Protein AF-U1R077-F1 (afdb_monomer)

pLDDT: mean 70.69, std 15.71, range [32.78, 91.38]

Foldseek 3Di:
DDPDPVVVVVVCCLVVVDQPDAADQQLLVLLQVLVLCLVPPPPDDNVVSVVVSVVSSVVSLVVCVVSVNDDNVNNVRNNVNSNVLNVVLVVQQDPDPDPPPDDDDDDDDDDDDDDDDDDDDDPPPPDDPPPPPPGPCLRSLVSLLVVLVVQLVVCVVVVNLLSNLVSLLSNLLSVLLNVLCVVPNADPQDCDPVSVVVLVVVLVVLQVQLNCCSPVNHPDDDRDSVVSSVSNSNSSSVSNNSNRCSSVVVVVVVVVVVVVD

Nearest PDB structures (foldseek):
  8evm-assembly1_A  TM=4.553E-01  e=5.874E+00  synthetic construct
  6umm-assembly1_G  TM=3.157E-01  e=5.874E+00  Mycolicibacterium smegmatis MC2 155

Radius of gyration: 25.81 Å; Cα contacts (8 Å, |Δi|>4): 278; chains: 1; bounding box: 78×66×69 Å

Sequence (261 aa):
MSLPVPVAELFRSVATSDGYGFPSGHATAAAAVYGGFATFLDTVSRRSRWLAAGGVVVSVAGTRVVLGLHTVEQVVAGAVFGGVLLIAATRLARPGSSPRSGSSPRSGSSPRSGSSPRSGSSPRSGSSPRSGSSPRPDRLFAGVVVVGLTALVVTTLRGDGSGAAVTAIAVGGGVGGSLAWRLHGRDDTPVGGVGAVVGLLIAAVPFGVAAITAENGVPVGPDTLGVRVVVAALAAGVAVWVVLLWPSAIGRLRRLGSTGE

Structure (mmCIF, N/CA/C/O backbone):
data_AF-U1R077-F1
#
_entry.id   AF-U1R077-F1
#
loop_
_atom_site.group_PDB
_atom_site.id
_atom_site.type_symbol
_atom_site.label_atom_id
_atom_site.label_alt_id
_atom_site.label_comp_id
_atom_site.label_asym_id
_atom_site.label_entity_id
_atom_site.label_seq_id
_atom_site.pdbx_PDB_ins_code
_atom_site.Cartn_x
_atom_site.Cartn_y
_atom_site.Cartn_z
_atom_site.occupancy
_atom_site.B_iso_or_equiv
_atom_site.auth_seq_id
_atom_site.auth_comp_id
_atom_site.auth_asym_id
_atom_site.auth_atom_id
_atom_site.pdbx_PDB_model_num
ATOM 1 N N . MET A 1 1 ? 16.789 24.585 -30.870 1.00 45.25 1 MET A N 1
ATOM 2 C CA . MET A 1 1 ? 17.486 24.747 -29.576 1.00 45.25 1 MET A CA 1
ATOM 3 C C . MET A 1 1 ? 17.744 23.364 -29.007 1.00 45.25 1 MET A C 1
ATOM 5 O O . MET A 1 1 ? 16.798 22.706 -28.600 1.00 45.25 1 MET A O 1
ATOM 9 N N . SER A 1 2 ? 18.984 22.884 -29.068 1.00 53.84 2 SER A N 1
ATOM 10 C CA . SER A 1 2 ? 19.404 21.643 -28.411 1.00 53.84 2 SER A CA 1
ATOM 11 C C . SER A 1 2 ? 19.466 21.882 -26.904 1.00 53.84 2 SER A C 1
ATOM 13 O O . SER A 1 2 ? 20.136 22.816 -26.463 1.00 53.84 2 SER A O 1
ATOM 15 N N . LEU A 1 3 ? 18.734 21.087 -26.123 1.00 60.78 3 LEU A N 1
ATOM 16 C CA . LEU A 1 3 ? 18.789 21.158 -24.664 1.00 60.78 3 LEU A CA 1
ATOM 17 C C . LEU A 1 3 ? 20.224 20.873 -24.178 1.00 60.78 3 LEU A C 1
ATOM 19 O O . LEU A 1 3 ? 20.917 20.062 -24.799 1.00 60.78 3 LEU A O 1
ATOM 23 N N . PRO A 1 4 ? 20.677 21.503 -23.078 1.00 74.38 4 PRO A N 1
ATOM 24 C CA . PRO A 1 4 ? 21.942 21.157 -22.441 1.00 74.38 4 PRO A CA 1
ATOM 25 C C . PRO A 1 4 ? 21.986 19.655 -22.139 1.00 74.38 4 PRO A C 1
ATOM 27 O O . PRO A 1 4 ? 21.006 19.111 -21.626 1.00 74.38 4 PRO A O 1
ATOM 30 N N . VAL A 1 5 ? 23.115 19.003 -22.431 1.00 69.44 5 V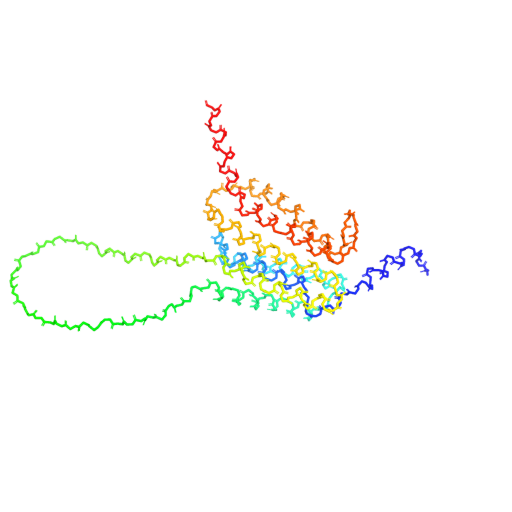AL A N 1
ATOM 31 C CA . VAL A 1 5 ? 23.298 17.541 -22.318 1.00 69.44 5 VAL A CA 1
ATOM 32 C C . VAL A 1 5 ? 22.756 16.956 -20.999 1.00 69.44 5 VAL A C 1
ATOM 34 O O . VAL A 1 5 ? 21.987 16.007 -21.092 1.00 69.44 5 VAL A O 1
ATOM 37 N N . PRO A 1 6 ? 22.966 17.556 -19.805 1.00 65.50 6 PRO A N 1
ATOM 38 C CA . PRO A 1 6 ? 22.437 17.007 -18.550 1.00 65.50 6 PRO A CA 1
ATOM 39 C C . PRO A 1 6 ? 20.906 17.018 -18.465 1.00 65.50 6 PRO A C 1
ATOM 41 O O . PRO A 1 6 ? 20.306 16.120 -17.887 1.00 65.50 6 PRO A O 1
ATOM 44 N N . VAL A 1 7 ? 20.257 18.031 -19.049 1.00 65.06 7 VAL A N 1
ATOM 45 C CA . VAL A 1 7 ? 18.791 18.148 -19.080 1.00 65.06 7 VAL A CA 1
ATOM 46 C C . VAL A 1 7 ? 18.217 17.186 -20.109 1.00 65.06 7 VAL A C 1
ATOM 48 O O . VAL A 1 7 ? 17.181 16.582 -19.863 1.00 65.06 7 VAL A O 1
ATOM 51 N N . ALA A 1 8 ? 18.900 17.004 -21.240 1.00 64.81 8 ALA A N 1
ATOM 52 C CA . ALA A 1 8 ? 18.525 16.010 -22.236 1.00 64.81 8 ALA A CA 1
ATOM 53 C C . ALA A 1 8 ? 18.684 14.580 -21.696 1.00 64.81 8 ALA A C 1
ATOM 55 O O . ALA A 1 8 ? 17.836 13.744 -21.981 1.00 64.81 8 ALA A O 1
ATOM 56 N N . GLU A 1 9 ? 19.711 14.302 -20.890 1.00 63.94 9 GLU A N 1
ATOM 57 C CA . GLU A 1 9 ? 19.936 13.004 -20.239 1.00 63.94 9 GLU A CA 1
ATOM 58 C C . GLU A 1 9 ? 18.978 12.750 -19.080 1.00 63.94 9 GLU A C 1
ATOM 60 O O . GLU A 1 9 ? 18.484 11.638 -18.957 1.00 63.94 9 GLU A O 1
ATOM 65 N N . LEU A 1 10 ? 18.642 13.774 -18.289 1.00 58.50 10 LEU A N 1
ATOM 66 C CA . LEU A 1 10 ? 17.586 13.697 -17.278 1.00 58.50 10 LEU A CA 1
ATOM 67 C C . LEU A 1 10 ? 16.217 13.480 -17.936 1.00 58.50 10 LEU A C 1
ATOM 69 O O . LEU A 1 10 ? 15.437 12.640 -17.509 1.00 58.50 10 LEU A O 1
ATOM 73 N N . PHE A 1 11 ? 15.925 14.209 -19.013 1.00 60.41 11 PHE A N 1
ATOM 74 C CA . PHE A 1 11 ? 14.684 14.043 -19.760 1.00 60.41 11 PHE A CA 1
ATOM 75 C C . PHE A 1 11 ? 14.631 12.673 -20.436 1.00 60.41 11 PHE A C 1
ATOM 77 O O . PHE A 1 11 ? 13.586 12.039 -20.429 1.00 60.41 11 PHE A O 1
ATOM 84 N N . ARG A 1 12 ? 15.758 12.179 -20.965 1.00 55.97 12 ARG A N 1
ATOM 85 C CA . ARG A 1 12 ? 15.870 10.833 -21.530 1.00 55.97 12 ARG A CA 1
ATOM 86 C C . ARG A 1 12 ? 15.756 9.774 -20.443 1.00 55.97 12 ARG A C 1
ATOM 88 O O . ARG A 1 12 ? 14.990 8.860 -20.647 1.00 55.97 12 ARG A O 1
ATOM 95 N N . SER A 1 13 ? 16.383 9.908 -19.277 1.00 53.72 13 SER A N 1
ATOM 96 C CA . SER A 1 13 ? 16.248 8.933 -18.185 1.00 53.72 13 SER A CA 1
ATOM 97 C C . SER A 1 13 ? 14.832 8.897 -17.605 1.00 53.72 13 SER A C 1
ATOM 99 O O . SER A 1 13 ? 14.331 7.823 -17.293 1.00 53.72 13 SER A O 1
ATOM 101 N N . VAL A 1 14 ? 14.138 10.036 -17.541 1.00 54.03 14 VAL A N 1
ATOM 102 C CA . VAL A 1 14 ? 12.722 10.097 -17.151 1.00 54.03 14 VAL A CA 1
ATOM 103 C C . VAL A 1 14 ? 11.820 9.544 -18.263 1.00 54.03 14 VAL A C 1
ATOM 105 O O . VAL A 1 14 ? 10.887 8.806 -17.964 1.00 54.03 14 VAL A O 1
ATOM 108 N N . ALA A 1 15 ? 12.111 9.825 -19.537 1.00 51.06 15 ALA A N 1
ATOM 109 C CA . ALA A 1 15 ? 11.309 9.379 -20.684 1.00 51.06 15 ALA A CA 1
ATOM 110 C C . ALA A 1 15 ? 11.606 7.941 -21.157 1.00 51.06 15 ALA A C 1
ATOM 112 O O . ALA A 1 15 ? 10.779 7.346 -21.844 1.00 51.06 15 ALA A O 1
ATOM 113 N N . THR A 1 16 ? 12.770 7.384 -20.819 1.00 47.72 16 THR A N 1
ATOM 114 C CA . THR A 1 16 ? 13.227 6.030 -21.175 1.00 47.72 16 THR A CA 1
ATOM 115 C C . THR A 1 16 ? 13.478 5.161 -19.947 1.00 47.72 16 THR A C 1
ATOM 117 O O . THR A 1 16 ? 14.095 4.109 -20.082 1.00 47.72 16 THR A O 1
ATOM 120 N N . SER A 1 17 ? 13.049 5.579 -18.750 1.00 41.09 17 SER A N 1
ATOM 121 C CA . SER A 1 17 ? 12.994 4.666 -17.607 1.00 41.09 17 SER A CA 1
ATOM 122 C C . SER A 1 17 ? 11.936 3.613 -17.920 1.00 41.09 17 SER A C 1
ATOM 124 O O . SER A 1 17 ? 10.735 3.879 -17.938 1.00 41.09 17 SER A O 1
ATOM 126 N N . ASP A 1 18 ? 12.413 2.427 -18.283 1.00 50.28 18 ASP A N 1
ATOM 127 C CA . ASP A 1 18 ? 11.603 1.290 -18.687 1.00 50.28 18 ASP A CA 1
ATOM 128 C C . ASP A 1 18 ? 10.505 1.002 -17.656 1.00 50.28 18 ASP A C 1
ATOM 130 O O . ASP A 1 18 ? 10.758 0.591 -16.525 1.00 50.28 18 ASP A O 1
ATOM 134 N N . GLY A 1 19 ? 9.256 1.240 -18.059 1.00 49.16 19 GLY A N 1
ATOM 135 C CA . GLY A 1 19 ? 8.090 1.095 -17.194 1.00 49.16 19 GLY A CA 1
ATOM 136 C C . GLY A 1 19 ? 6.835 0.630 -17.924 1.00 49.16 19 GLY A C 1
ATOM 137 O O . GLY A 1 19 ? 5.733 0.814 -17.415 1.00 49.16 19 GLY A O 1
ATOM 138 N N . TYR A 1 20 ? 6.957 0.004 -19.098 1.00 47.38 20 TYR A N 1
ATOM 139 C CA . TYR A 1 20 ? 5.825 -0.603 -19.813 1.00 47.38 20 TYR A CA 1
ATOM 140 C C . TYR A 1 20 ? 5.441 -1.973 -19.218 1.00 47.38 20 TYR A C 1
ATOM 142 O O . TYR A 1 20 ? 5.293 -2.973 -19.917 1.00 47.38 20 TYR A O 1
ATOM 150 N N . GLY A 1 21 ? 5.271 -2.035 -17.896 1.00 56.00 21 GLY A N 1
ATOM 151 C CA . GLY A 1 21 ? 4.677 -3.184 -17.221 1.00 56.00 21 GLY A CA 1
ATOM 152 C C . GLY A 1 21 ? 3.161 -3.161 -17.397 1.00 56.00 21 GLY A C 1
ATOM 153 O O . GLY A 1 21 ? 2.476 -2.340 -16.788 1.00 56.00 21 GLY A O 1
ATOM 154 N N . PHE A 1 22 ? 2.622 -4.050 -18.233 1.00 47.19 22 PHE A N 1
ATOM 155 C CA . PHE A 1 22 ? 1.185 -4.321 -18.271 1.00 47.19 22 PHE A CA 1
ATOM 156 C C . PHE A 1 22 ? 0.841 -5.379 -17.207 1.00 47.19 22 PHE A C 1
ATOM 158 O O . PHE A 1 22 ? 1.428 -6.466 -17.252 1.00 47.19 22 PHE A O 1
ATOM 165 N N . PRO A 1 23 ? -0.120 -5.140 -16.290 1.00 64.56 23 PRO A N 1
ATOM 166 C CA . PRO A 1 23 ? -0.917 -3.922 -16.061 1.00 64.56 23 PRO A CA 1
ATOM 167 C C . PRO A 1 23 ? -0.256 -2.898 -15.104 1.00 64.56 23 PRO A C 1
ATOM 169 O O . PRO A 1 23 ? 0.709 -3.220 -14.415 1.00 64.56 23 PRO A O 1
ATOM 172 N N . SER A 1 24 ? -0.809 -1.674 -14.993 1.00 75.19 24 SER A N 1
ATOM 173 C CA . SER A 1 24 ? -0.239 -0.612 -14.138 1.00 75.19 24 SER A CA 1
ATOM 174 C C . SER A 1 24 ? -0.190 -1.009 -12.653 1.00 75.19 24 SER A C 1
ATOM 176 O O . SER A 1 24 ? -1.226 -1.158 -11.992 1.00 75.19 24 SER A O 1
ATOM 178 N N . GLY A 1 25 ? 1.022 -1.118 -12.099 1.00 66.81 25 GLY A N 1
ATOM 179 C CA . GLY A 1 25 ? 1.244 -1.485 -10.695 1.00 66.81 25 GLY A CA 1
ATOM 180 C C . GLY A 1 25 ? 0.681 -0.470 -9.694 1.00 66.81 25 GLY A C 1
ATOM 181 O O . GLY A 1 25 ? 0.100 -0.864 -8.687 1.00 66.81 25 GLY A O 1
ATOM 182 N N . HIS A 1 26 ? 0.755 0.828 -10.004 1.00 75.00 26 HIS A N 1
ATOM 183 C CA . HIS A 1 26 ? 0.222 1.900 -9.153 1.00 75.00 26 HIS A CA 1
ATOM 184 C C . HIS A 1 26 ? -1.305 1.835 -9.041 1.00 75.00 26 HIS A C 1
ATOM 186 O O . HIS A 1 26 ? -1.856 1.908 -7.943 1.00 75.00 26 HIS A O 1
ATOM 192 N N . ALA A 1 27 ? -1.990 1.639 -10.171 1.00 78.12 27 ALA A N 1
ATOM 193 C CA . ALA A 1 27 ? -3.441 1.484 -10.198 1.00 78.12 27 ALA A CA 1
ATOM 194 C C . ALA A 1 27 ? -3.884 0.191 -9.493 1.00 78.12 27 ALA A C 1
ATOM 196 O O . ALA A 1 27 ? -4.848 0.198 -8.726 1.00 78.12 27 ALA A O 1
ATOM 197 N N . THR A 1 28 ? -3.137 -0.900 -9.696 1.00 75.00 28 THR A N 1
ATOM 198 C CA . THR A 1 28 ? -3.366 -2.192 -9.030 1.00 75.00 28 THR A CA 1
ATOM 199 C C . THR A 1 28 ? -3.239 -2.073 -7.511 1.00 75.00 28 THR A C 1
ATOM 201 O O . THR A 1 28 ? -4.148 -2.473 -6.780 1.00 75.00 28 THR A O 1
ATOM 204 N N . ALA A 1 29 ? -2.135 -1.497 -7.028 1.00 70.00 29 ALA A N 1
ATOM 205 C CA . ALA A 1 29 ? -1.868 -1.327 -5.606 1.00 70.00 29 ALA A CA 1
ATOM 206 C C . ALA A 1 29 ? -2.888 -0.387 -4.952 1.00 70.00 29 ALA A C 1
ATOM 208 O O . ALA A 1 29 ? -3.455 -0.732 -3.915 1.00 70.00 29 ALA A O 1
ATOM 209 N N . ALA A 1 30 ? -3.190 0.755 -5.581 1.00 75.75 30 ALA A N 1
ATOM 210 C CA . ALA A 1 30 ? -4.191 1.688 -5.076 1.00 75.75 30 ALA A CA 1
ATOM 211 C C . ALA A 1 30 ? -5.570 1.019 -4.952 1.00 75.75 30 ALA A C 1
ATOM 213 O O . ALA A 1 30 ? -6.204 1.103 -3.898 1.00 75.75 30 ALA A O 1
ATOM 214 N N . ALA A 1 31 ? -6.024 0.304 -5.987 1.00 77.94 31 ALA A N 1
ATOM 215 C CA . ALA A 1 31 ? -7.315 -0.381 -5.959 1.00 77.94 31 ALA A CA 1
ATOM 216 C C . ALA A 1 31 ? -7.387 -1.442 -4.848 1.00 77.94 31 ALA A C 1
ATOM 218 O O . ALA A 1 31 ? -8.374 -1.494 -4.109 1.00 77.94 31 ALA A O 1
ATOM 219 N N . ALA A 1 32 ? -6.334 -2.248 -4.681 1.00 74.25 32 ALA A N 1
ATOM 220 C CA . ALA A 1 32 ? -6.282 -3.278 -3.647 1.00 74.25 32 ALA A CA 1
ATOM 221 C C . ALA A 1 32 ? -6.244 -2.686 -2.224 1.00 74.25 32 ALA A C 1
ATOM 223 O O . ALA A 1 32 ? -7.005 -3.118 -1.356 1.00 74.25 32 ALA A O 1
ATOM 224 N N . VAL A 1 33 ? -5.398 -1.678 -1.982 1.00 74.69 33 VAL A N 1
ATOM 225 C CA . VAL A 1 33 ? -5.193 -1.072 -0.654 1.00 74.69 33 VAL A CA 1
ATOM 226 C C . VAL A 1 33 ? -6.393 -0.227 -0.235 1.00 74.69 33 VAL A C 1
ATOM 228 O O . VAL A 1 33 ? -6.989 -0.477 0.815 1.00 74.69 33 VAL A O 1
ATOM 231 N N . TYR A 1 34 ? -6.802 0.742 -1.058 1.00 74.44 34 TYR A N 1
ATOM 232 C CA . TYR A 1 34 ? -7.898 1.646 -0.702 1.00 74.44 34 TYR A CA 1
ATOM 233 C C . TYR A 1 34 ? -9.260 0.949 -0.764 1.00 74.44 34 TYR A C 1
ATOM 235 O O . TYR A 1 34 ? -10.119 1.206 0.081 1.00 74.44 34 TYR A O 1
ATOM 243 N N . GLY A 1 35 ? -9.443 -0.009 -1.679 1.00 79.12 35 GLY A N 1
ATOM 244 C CA . GLY A 1 35 ? -10.603 -0.900 -1.654 1.00 79.12 35 GLY A CA 1
ATOM 245 C C . GLY A 1 35 ? -10.620 -1.796 -0.409 1.00 79.12 35 GLY A C 1
ATOM 246 O O . GLY A 1 35 ? -11.682 -2.025 0.175 1.00 79.12 35 GLY A O 1
ATOM 247 N N . GLY A 1 36 ? -9.453 -2.252 0.056 1.00 74.25 36 GLY A N 1
ATOM 248 C CA . GLY A 1 36 ? -9.287 -2.959 1.326 1.00 74.25 36 GLY A CA 1
ATOM 249 C C . GLY A 1 36 ? -9.720 -2.112 2.521 1.00 74.25 36 GLY A C 1
ATOM 250 O O . GLY A 1 36 ? -10.562 -2.553 3.305 1.00 74.25 36 GLY A O 1
ATOM 251 N N . PHE A 1 37 ? -9.247 -0.866 2.617 1.00 74.81 37 PHE A N 1
ATOM 252 C CA . PHE A 1 37 ? -9.700 0.074 3.646 1.00 74.81 37 PHE A CA 1
ATOM 253 C C . PHE A 1 37 ? -11.214 0.289 3.597 1.00 74.81 37 PHE A C 1
ATOM 255 O O . PHE A 1 37 ? -11.879 0.164 4.622 1.00 74.81 37 PHE A O 1
ATOM 262 N N . ALA A 1 38 ? -11.793 0.502 2.413 1.00 78.62 38 ALA A N 1
ATOM 263 C CA . ALA A 1 38 ? -13.243 0.617 2.260 1.00 78.62 38 ALA A CA 1
ATOM 264 C C . ALA A 1 38 ? -14.004 -0.689 2.565 1.00 78.62 38 ALA A C 1
ATOM 266 O O . ALA A 1 38 ? -15.218 -0.669 2.775 1.00 78.62 38 ALA A O 1
ATOM 267 N N . THR A 1 39 ? -13.329 -1.836 2.592 1.00 76.88 39 THR A N 1
ATOM 268 C CA . THR A 1 39 ? -13.940 -3.123 2.934 1.00 76.88 39 THR A CA 1
ATOM 269 C C . THR A 1 39 ? -13.921 -3.385 4.436 1.00 76.88 39 THR A C 1
ATOM 271 O O . THR A 1 39 ? -14.925 -3.864 4.960 1.00 76.88 39 THR A O 1
ATOM 274 N N . PHE A 1 40 ? -12.814 -3.067 5.112 1.00 69.94 40 PHE A N 1
ATOM 275 C CA . PHE A 1 40 ? -12.566 -3.463 6.503 1.00 69.94 40 PHE A CA 1
ATOM 276 C C . PHE A 1 40 ? -12.707 -2.334 7.531 1.00 69.94 40 PHE A C 1
ATOM 278 O O . PHE A 1 40 ? -12.874 -2.629 8.713 1.00 69.94 40 PHE A O 1
ATOM 285 N N . LEU A 1 41 ? -12.657 -1.061 7.122 1.00 69.44 41 LEU A N 1
ATOM 286 C CA . LEU A 1 41 ? -12.904 0.065 8.022 1.00 69.44 41 LEU A CA 1
ATOM 287 C C . LEU A 1 41 ? -14.399 0.419 8.025 1.00 69.44 41 LEU A C 1
ATOM 289 O O . LEU A 1 41 ? -14.963 0.881 7.028 1.00 69.44 41 LEU A O 1
ATOM 293 N N . ASP A 1 42 ? -15.033 0.223 9.180 1.00 69.81 42 ASP A N 1
ATOM 294 C CA . ASP A 1 42 ? -16.447 0.537 9.436 1.00 69.81 42 ASP A CA 1
ATOM 295 C C . ASP A 1 42 ? -16.610 1.821 10.279 1.00 69.81 42 ASP A C 1
ATOM 297 O O . ASP A 1 42 ? -17.542 1.956 11.065 1.00 69.81 42 ASP A O 1
ATOM 301 N N . THR A 1 43 ? -15.695 2.785 10.134 1.00 67.56 43 THR A N 1
ATOM 302 C CA . THR A 1 43 ? -15.708 4.045 10.903 1.00 67.56 43 THR A CA 1
ATOM 303 C C . THR A 1 43 ? -16.672 5.097 10.352 1.00 67.56 43 THR A C 1
ATOM 305 O O . THR A 1 43 ? -17.120 5.969 11.090 1.00 67.56 43 THR A O 1
ATOM 308 N N . VAL A 1 44 ? -16.997 5.032 9.058 1.00 74.81 44 VAL A N 1
ATOM 309 C CA . VAL A 1 44 ? -17.859 5.994 8.351 1.00 74.81 44 VAL A CA 1
ATOM 310 C C . VAL A 1 44 ? -18.879 5.277 7.466 1.00 74.81 44 VAL A C 1
ATOM 312 O O . VAL A 1 44 ? -18.795 4.068 7.237 1.00 74.81 44 VAL A O 1
ATOM 315 N N . SER A 1 45 ? -19.854 6.025 6.936 1.00 80.62 45 SER A N 1
ATOM 316 C CA . SER A 1 45 ? -20.902 5.459 6.082 1.00 80.62 45 SER A CA 1
ATOM 317 C C . SER A 1 45 ? -20.316 4.711 4.879 1.00 80.62 45 SER A C 1
ATOM 319 O O . SER A 1 45 ? -19.349 5.146 4.246 1.00 80.62 45 SER A O 1
ATOM 321 N N . ARG A 1 46 ? -20.943 3.578 4.527 1.00 79.94 46 ARG A N 1
ATOM 322 C CA . ARG A 1 46 ? -20.494 2.715 3.422 1.00 79.94 46 ARG A CA 1
ATOM 323 C C . ARG A 1 46 ? -20.323 3.488 2.113 1.00 79.94 46 ARG A C 1
ATOM 325 O O . ARG A 1 46 ? -19.395 3.214 1.368 1.00 79.94 46 ARG A O 1
ATOM 332 N N . ARG A 1 47 ? -21.190 4.456 1.821 1.00 82.06 47 ARG A N 1
ATOM 333 C CA . ARG A 1 47 ? -21.064 5.268 0.602 1.00 82.06 47 ARG A CA 1
ATOM 334 C C . ARG A 1 47 ? -19.829 6.167 0.651 1.00 82.06 47 ARG A C 1
ATOM 336 O O . ARG A 1 47 ? -19.054 6.158 -0.294 1.00 82.06 47 ARG A O 1
ATOM 343 N N . SER A 1 48 ? -19.612 6.868 1.765 1.00 77.12 48 SER A N 1
ATOM 344 C CA . SER A 1 48 ? -18.492 7.805 1.914 1.00 77.12 48 SER A CA 1
ATOM 345 C C . SER A 1 48 ? -17.132 7.115 1.776 1.00 77.12 48 SER A C 1
ATOM 347 O O . SER A 1 48 ? -16.293 7.559 0.999 1.00 77.12 48 SER A O 1
ATOM 349 N N . ARG A 1 49 ? -16.935 5.957 2.423 1.00 80.19 49 ARG A N 1
ATOM 350 C CA . ARG A 1 49 ? -15.672 5.201 2.312 1.00 80.19 49 ARG A CA 1
ATOM 351 C C . ARG A 1 49 ? -15.368 4.718 0.891 1.00 80.19 49 ARG A C 1
ATOM 353 O O . ARG A 1 49 ? -14.218 4.763 0.474 1.00 80.19 49 ARG A O 1
ATOM 360 N N . TRP A 1 50 ? -16.379 4.261 0.147 1.00 84.94 50 TRP A N 1
ATOM 361 C CA . TRP A 1 50 ? -16.182 3.771 -1.221 1.00 84.94 50 TRP A CA 1
ATOM 362 C C . TRP A 1 50 ? -15.970 4.926 -2.202 1.00 84.94 50 TRP A C 1
ATOM 364 O O . TRP A 1 50 ? -15.174 4.780 -3.123 1.00 84.94 50 TRP A O 1
ATOM 374 N N . LEU A 1 51 ? -16.605 6.081 -1.974 1.00 86.69 51 LEU A N 1
ATOM 375 C CA . LEU A 1 51 ? -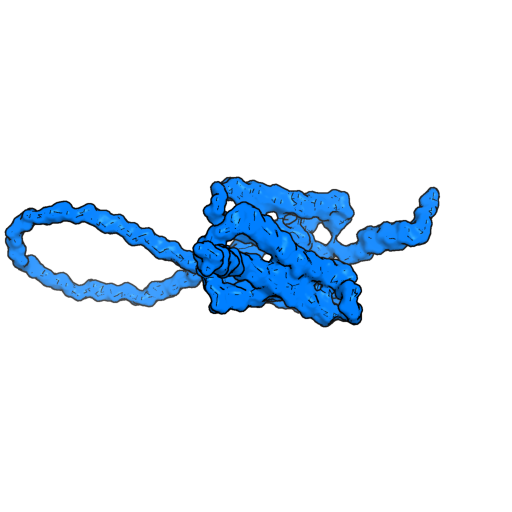16.324 7.303 -2.730 1.00 86.69 51 LEU A CA 1
ATOM 376 C C . LEU A 1 51 ? -14.913 7.828 -2.454 1.00 86.69 51 LEU A C 1
ATOM 378 O O . LEU A 1 51 ? -14.204 8.157 -3.397 1.00 86.69 51 LEU A O 1
ATOM 382 N N . ALA A 1 52 ? -14.478 7.846 -1.192 1.00 80.75 52 ALA A N 1
ATOM 383 C CA . ALA A 1 52 ? -13.121 8.242 -0.830 1.00 80.75 52 ALA A CA 1
ATOM 384 C C . ALA A 1 52 ? -12.080 7.299 -1.455 1.00 80.75 52 ALA A C 1
ATOM 386 O O . ALA A 1 52 ? -11.144 7.759 -2.102 1.00 80.75 52 ALA A O 1
ATOM 387 N N . ALA A 1 53 ? -12.277 5.982 -1.337 1.00 77.94 53 ALA A N 1
ATOM 388 C CA . ALA A 1 53 ? -11.394 4.997 -1.956 1.00 77.94 53 ALA A CA 1
ATOM 389 C C . ALA A 1 53 ? -11.367 5.126 -3.486 1.00 77.94 53 ALA A C 1
ATOM 391 O O . ALA A 1 53 ? -10.290 5.165 -4.072 1.00 77.94 53 ALA A O 1
ATOM 392 N N . GLY A 1 54 ? -12.533 5.244 -4.128 1.00 85.44 54 GLY A N 1
ATOM 393 C CA . GLY A 1 54 ? -12.632 5.445 -5.574 1.00 85.44 54 GLY A CA 1
ATOM 394 C C . GLY A 1 54 ? -11.950 6.734 -6.029 1.00 85.44 54 GLY A C 1
ATOM 395 O O . GLY A 1 54 ? -11.189 6.708 -6.990 1.00 85.44 54 GLY A O 1
ATOM 396 N N . GLY A 1 55 ? -12.150 7.833 -5.298 1.00 87.69 55 GLY A N 1
ATOM 397 C CA . GLY A 1 55 ? -11.502 9.115 -5.564 1.00 87.69 55 GLY A CA 1
ATOM 398 C C . GLY A 1 55 ? -9.980 9.017 -5.507 1.00 87.69 55 GLY A C 1
ATOM 399 O O . GLY A 1 55 ? -9.311 9.449 -6.438 1.00 87.69 55 GLY A O 1
ATOM 400 N N . VAL A 1 56 ? -9.423 8.377 -4.474 1.00 84.31 56 VAL A N 1
ATOM 401 C CA . VAL A 1 56 ? -7.968 8.185 -4.365 1.00 84.31 56 VAL A CA 1
ATOM 402 C C . VAL A 1 56 ? -7.430 7.304 -5.494 1.00 84.31 56 VAL A C 1
ATOM 404 O O . VAL A 1 56 ? -6.416 7.647 -6.099 1.00 84.31 56 VAL A O 1
ATOM 407 N N . VAL A 1 57 ? -8.113 6.202 -5.820 1.00 84.56 57 VAL A N 1
ATOM 408 C CA . VAL A 1 57 ? -7.712 5.315 -6.924 1.00 84.56 57 VAL A CA 1
ATOM 409 C C . VAL A 1 57 ? -7.697 6.070 -8.249 1.00 84.56 57 VAL A C 1
ATOM 411 O O . VAL A 1 57 ? -6.714 5.971 -8.978 1.00 84.56 57 VAL A O 1
ATOM 414 N N . VAL A 1 58 ? -8.742 6.851 -8.538 1.00 86.88 58 VAL A N 1
ATOM 415 C CA . VAL A 1 58 ? -8.837 7.675 -9.752 1.00 86.88 58 VAL A CA 1
ATOM 416 C C . VAL A 1 58 ? -7.748 8.743 -9.784 1.00 86.88 58 VAL A C 1
ATOM 418 O O . VAL A 1 58 ? -7.144 8.935 -10.833 1.00 86.88 58 VAL A O 1
ATOM 421 N N . SER A 1 59 ? -7.441 9.394 -8.660 1.00 86.19 59 SER A N 1
ATOM 422 C CA . SER A 1 59 ? -6.358 10.380 -8.593 1.00 86.19 59 SER A CA 1
ATOM 423 C C . SER A 1 59 ? -4.998 9.753 -8.900 1.00 86.19 59 SER A C 1
ATOM 425 O O . SER A 1 59 ? -4.291 10.240 -9.776 1.00 86.19 59 SER A O 1
ATOM 427 N N . VAL A 1 60 ? -4.651 8.634 -8.250 1.00 83.25 60 VAL A N 1
ATOM 428 C CA . VAL A 1 60 ? -3.382 7.919 -8.490 1.00 83.25 60 VAL A CA 1
ATOM 429 C C . VAL A 1 60 ? -3.286 7.447 -9.943 1.00 83.25 60 VAL A C 1
ATOM 431 O O . VAL A 1 60 ? -2.270 7.657 -10.602 1.00 83.25 60 VAL A O 1
ATOM 434 N N . ALA A 1 61 ? -4.358 6.840 -10.454 1.00 82.19 61 ALA A N 1
ATOM 435 C CA . ALA A 1 61 ? -4.502 6.429 -11.847 1.00 82.19 61 ALA A CA 1
ATOM 436 C C . ALA A 1 61 ? -4.302 7.603 -12.819 1.00 82.19 61 ALA A C 1
ATOM 438 O O . ALA A 1 61 ? -3.515 7.508 -13.761 1.00 82.19 61 ALA A O 1
ATOM 439 N N . GLY A 1 62 ? -4.978 8.722 -12.558 1.00 80.38 62 GLY A N 1
ATOM 440 C CA . GLY A 1 62 ? -4.923 9.938 -13.359 1.00 80.38 62 GLY A CA 1
ATOM 441 C C . GLY A 1 62 ? -3.523 10.534 -13.407 1.00 80.38 62 GLY A C 1
ATOM 442 O O . GLY A 1 62 ? -3.055 10.866 -14.489 1.00 80.38 62 GLY A O 1
ATOM 443 N N . THR A 1 63 ? -2.801 10.575 -12.283 1.00 83.50 63 THR A N 1
ATOM 444 C CA . THR A 1 63 ? -1.403 11.033 -12.255 1.00 83.50 63 THR A CA 1
ATOM 445 C C . THR A 1 63 ? -0.522 10.215 -13.199 1.00 83.50 63 THR A C 1
ATOM 447 O O . THR A 1 63 ? 0.321 10.781 -13.886 1.00 83.50 63 THR A O 1
ATOM 450 N N . ARG A 1 64 ? -0.737 8.898 -13.306 1.00 82.50 64 ARG A N 1
ATOM 451 C CA . ARG A 1 64 ? 0.052 8.045 -14.212 1.00 82.50 64 ARG A CA 1
ATOM 452 C C . ARG A 1 64 ? -0.233 8.315 -15.690 1.00 82.50 64 ARG A C 1
ATOM 454 O O . ARG A 1 64 ? 0.694 8.248 -16.492 1.00 82.50 64 ARG A O 1
ATOM 461 N N . VAL A 1 65 ? -1.480 8.641 -16.031 1.00 83.19 65 VAL A N 1
ATOM 462 C CA . VAL A 1 65 ? -1.871 9.024 -17.398 1.00 83.19 65 VAL A CA 1
ATOM 463 C C . VAL A 1 65 ? -1.352 10.422 -17.739 1.00 83.19 65 VAL A C 1
ATOM 465 O O . VAL A 1 65 ? -0.771 10.618 -18.800 1.00 83.19 65 VAL A O 1
ATOM 468 N N . VAL A 1 66 ? -1.503 11.387 -16.824 1.00 84.88 66 VAL A N 1
ATOM 469 C CA . VAL A 1 66 ? -1.063 12.782 -17.015 1.00 84.88 66 VAL A CA 1
ATOM 470 C C . VAL A 1 66 ? 0.454 12.883 -17.161 1.00 84.88 66 VAL A C 1
ATOM 472 O O . VAL A 1 66 ? 0.934 13.642 -17.996 1.00 84.88 66 VAL A O 1
ATOM 475 N N . LEU A 1 67 ? 1.213 12.097 -16.393 1.00 81.25 67 LEU A N 1
ATOM 476 C CA . LEU A 1 67 ? 2.672 12.027 -16.515 1.00 81.25 67 LEU A CA 1
ATOM 477 C C . LEU A 1 67 ? 3.140 11.251 -17.764 1.00 81.25 67 LEU A C 1
ATOM 479 O O . LEU A 1 67 ? 4.340 11.104 -17.964 1.00 81.25 67 LEU A O 1
ATOM 483 N N . GLY A 1 68 ? 2.219 10.729 -18.585 1.00 76.19 68 GLY A N 1
ATOM 484 C CA . GLY A 1 68 ? 2.538 9.969 -19.797 1.00 76.19 68 GLY A CA 1
ATOM 485 C C . GLY A 1 68 ? 3.178 8.603 -19.535 1.00 76.19 68 GLY A C 1
ATOM 486 O O . GLY A 1 68 ? 3.692 7.987 -20.462 1.00 76.19 68 GLY A O 1
ATOM 487 N N . LEU A 1 69 ? 3.152 8.122 -18.286 1.00 77.38 69 LEU A N 1
ATOM 488 C CA . LEU A 1 69 ? 3.830 6.889 -17.873 1.00 77.38 69 LEU A CA 1
ATOM 489 C C . LEU A 1 69 ? 3.014 5.629 -18.182 1.00 77.38 69 LEU A C 1
ATOM 491 O O . LEU A 1 69 ? 3.580 4.544 -18.266 1.00 77.38 69 LEU A O 1
ATOM 495 N N . HIS A 1 70 ? 1.691 5.749 -18.319 1.00 77.38 70 HIS A N 1
ATOM 496 C CA . HIS A 1 70 ? 0.813 4.642 -18.692 1.00 77.38 70 HIS A CA 1
ATOM 497 C C . HIS A 1 70 ? -0.370 5.111 -19.535 1.00 77.38 70 HIS A C 1
ATOM 499 O O . HIS A 1 70 ? -0.888 6.212 -19.344 1.00 77.38 70 HIS A O 1
ATOM 505 N N . THR A 1 71 ? -0.854 4.233 -20.413 1.00 84.62 71 THR A N 1
ATOM 506 C CA . THR A 1 71 ? -2.105 4.476 -21.138 1.00 84.62 71 THR A CA 1
ATOM 507 C C . THR A 1 71 ? -3.320 4.260 -20.231 1.00 84.62 71 THR A C 1
ATOM 509 O O . THR A 1 71 ? -3.242 3.591 -19.193 1.00 84.62 71 THR A O 1
ATOM 512 N N . VAL A 1 72 ? -4.473 4.808 -20.623 1.00 83.50 72 VAL A N 1
ATOM 513 C CA . VAL A 1 72 ? -5.727 4.628 -19.873 1.00 83.50 72 VAL A CA 1
ATOM 514 C C . VAL A 1 72 ? -6.070 3.141 -19.757 1.00 83.50 72 VAL A C 1
ATOM 516 O O . VAL A 1 72 ? -6.462 2.686 -18.685 1.00 83.50 72 VAL A O 1
ATOM 519 N N . GLU A 1 73 ? -5.839 2.354 -20.811 1.00 80.88 73 GLU A N 1
ATOM 520 C CA . GLU A 1 73 ? -6.085 0.909 -20.822 1.00 80.88 73 GLU A CA 1
ATOM 521 C C . GLU A 1 73 ? -5.218 0.182 -19.790 1.00 80.88 73 GLU A C 1
ATOM 523 O O . GLU A 1 73 ? -5.715 -0.671 -19.055 1.00 80.88 73 GLU A O 1
ATOM 528 N N . GLN A 1 74 ? -3.935 0.542 -19.684 1.00 78.81 74 GLN A N 1
ATOM 529 C CA . GLN A 1 74 ? -3.011 -0.050 -18.709 1.00 78.81 74 GLN A CA 1
ATOM 530 C C . GLN A 1 74 ? -3.432 0.240 -17.266 1.00 78.81 74 GLN A C 1
ATOM 532 O O . GLN A 1 74 ? -3.312 -0.619 -16.385 1.00 78.81 74 GLN A O 1
ATOM 537 N N . VAL A 1 75 ? -3.923 1.453 -17.020 1.00 82.00 75 VAL A N 1
ATOM 538 C CA . VAL A 1 75 ? -4.387 1.905 -15.708 1.00 82.00 75 VAL A CA 1
ATOM 539 C C . VAL A 1 75 ? -5.710 1.243 -15.330 1.00 82.00 75 VAL A C 1
ATOM 541 O O . VAL A 1 75 ? -5.846 0.747 -14.210 1.00 82.00 75 VAL A O 1
ATOM 544 N N . VAL A 1 76 ? -6.656 1.151 -16.267 1.00 80.31 76 VAL A N 1
ATOM 545 C CA . VAL A 1 76 ? -7.930 0.448 -16.065 1.00 80.31 76 VAL A CA 1
ATOM 546 C C . VAL A 1 76 ? -7.690 -1.041 -15.814 1.00 80.31 76 VAL A C 1
ATOM 548 O O . VAL A 1 76 ? -8.222 -1.583 -14.845 1.00 80.31 76 VAL A O 1
ATOM 551 N N . ALA A 1 77 ? -6.841 -1.693 -16.616 1.00 74.75 77 ALA A N 1
ATOM 552 C CA . ALA A 1 77 ? -6.473 -3.094 -16.418 1.00 74.75 77 ALA A CA 1
ATOM 553 C C . ALA A 1 77 ? -5.855 -3.327 -15.030 1.00 74.75 77 ALA A C 1
ATOM 555 O O . ALA A 1 77 ? -6.197 -4.300 -14.357 1.00 74.75 77 ALA A O 1
ATOM 556 N N . GLY A 1 78 ? -5.008 -2.403 -14.565 1.00 75.19 78 GLY A N 1
ATOM 557 C CA . GLY A 1 78 ? -4.432 -2.450 -13.221 1.00 75.19 78 GLY A CA 1
ATOM 558 C C . GLY A 1 78 ? -5.482 -2.317 -12.121 1.00 75.19 78 GLY A C 1
ATOM 559 O O . GLY A 1 78 ? -5.542 -3.148 -11.218 1.00 75.19 78 GLY A O 1
ATOM 560 N N . ALA A 1 79 ? -6.368 -1.325 -12.212 1.00 78.31 79 ALA A N 1
ATOM 561 C CA . ALA A 1 79 ? -7.429 -1.127 -11.225 1.00 78.31 79 ALA A CA 1
ATOM 562 C C . ALA A 1 79 ? -8.381 -2.336 -11.136 1.00 78.31 79 ALA A C 1
ATOM 564 O O . ALA A 1 79 ? -8.721 -2.781 -10.037 1.00 78.31 79 ALA A O 1
ATOM 565 N N . VAL A 1 80 ? -8.767 -2.908 -12.284 1.00 78.94 80 VAL A N 1
ATOM 566 C CA . VAL A 1 80 ? -9.582 -4.132 -12.348 1.00 78.94 80 VAL A CA 1
ATOM 567 C C . VAL A 1 80 ? -8.848 -5.295 -11.690 1.00 78.94 80 VAL A C 1
ATOM 569 O O . VAL A 1 80 ? -9.419 -5.973 -10.836 1.00 78.94 80 VAL A O 1
ATOM 572 N N . PHE A 1 81 ? -7.577 -5.501 -12.035 1.00 74.19 81 PHE A N 1
ATOM 573 C CA . PHE A 1 81 ? -6.770 -6.568 -11.455 1.00 74.19 81 PHE A CA 1
ATOM 574 C C . PHE A 1 81 ? -6.630 -6.419 -9.931 1.00 74.19 81 PHE A C 1
ATOM 576 O O . PHE A 1 81 ? -6.851 -7.382 -9.195 1.00 74.19 81 PHE A O 1
ATOM 583 N N . GLY A 1 82 ? -6.388 -5.204 -9.429 1.00 71.69 82 GLY A N 1
ATOM 584 C CA . GLY A 1 82 ? -6.359 -4.911 -7.992 1.00 71.69 82 GLY A CA 1
ATOM 585 C C . GLY A 1 82 ? -7.694 -5.197 -7.294 1.00 71.69 82 GLY A C 1
ATOM 586 O O . GLY A 1 82 ? -7.720 -5.782 -6.209 1.00 71.69 82 GLY A O 1
ATOM 587 N N . GLY A 1 83 ? -8.816 -4.869 -7.941 1.00 76.50 83 GLY A N 1
ATOM 588 C CA . GLY A 1 83 ? -10.155 -5.223 -7.466 1.00 76.50 83 GLY A CA 1
ATOM 589 C C . GLY A 1 83 ? -10.389 -6.736 -7.403 1.00 76.50 83 GLY A C 1
ATOM 590 O O . GLY A 1 83 ? -10.923 -7.237 -6.412 1.00 76.50 83 GLY A O 1
ATOM 591 N N . VAL A 1 84 ? -9.942 -7.487 -8.414 1.00 73.56 84 VAL A N 1
ATOM 592 C CA . VAL A 1 84 ? -10.008 -8.959 -8.430 1.00 73.56 84 VAL A CA 1
ATOM 593 C C . VAL A 1 84 ? -9.192 -9.554 -7.283 1.00 73.56 84 VAL A C 1
ATOM 595 O O . VAL A 1 84 ? -9.702 -10.417 -6.565 1.00 73.56 84 VAL A O 1
ATOM 598 N N . LEU A 1 85 ? -7.969 -9.067 -7.056 1.00 71.56 85 LEU A N 1
ATOM 599 C CA . LEU A 1 85 ? -7.130 -9.504 -5.936 1.00 71.56 85 LEU A CA 1
ATOM 600 C C . LEU A 1 85 ? -7.796 -9.232 -4.584 1.00 71.56 85 LEU A C 1
ATOM 602 O O . LEU A 1 85 ? -7.809 -10.107 -3.719 1.00 71.56 85 LEU A O 1
ATOM 606 N N . LEU A 1 86 ? -8.412 -8.062 -4.411 1.00 75.19 86 LEU A N 1
ATOM 607 C CA . LEU A 1 86 ? -9.171 -7.733 -3.205 1.00 75.19 86 LEU A CA 1
ATOM 608 C C . LEU A 1 86 ? -10.366 -8.680 -3.007 1.00 75.19 86 LEU A C 1
ATOM 610 O O . LEU A 1 86 ? -10.598 -9.183 -1.903 1.00 75.19 86 LEU A O 1
ATOM 614 N N . ILE A 1 87 ? -11.128 -8.961 -4.066 1.00 77.31 87 ILE A N 1
ATOM 615 C CA . ILE A 1 87 ? -12.245 -9.910 -4.006 1.00 77.31 87 ILE A CA 1
ATOM 616 C C . ILE A 1 87 ? -11.728 -11.300 -3.627 1.00 77.31 87 ILE A C 1
ATOM 618 O O . ILE A 1 87 ? -12.282 -11.918 -2.720 1.00 77.31 87 ILE A O 1
ATOM 622 N N . ALA A 1 88 ? -10.655 -11.780 -4.253 1.00 70.25 88 ALA A N 1
ATOM 623 C CA . ALA A 1 88 ? -10.042 -13.057 -3.909 1.00 70.25 88 ALA A CA 1
ATOM 624 C C . ALA A 1 88 ? -9.616 -13.082 -2.431 1.00 70.25 88 ALA A C 1
ATOM 626 O O . ALA A 1 88 ? -10.065 -13.945 -1.677 1.00 70.25 88 ALA A O 1
ATOM 627 N N . ALA A 1 89 ? -8.862 -12.079 -1.974 1.00 67.50 89 ALA A N 1
ATOM 628 C CA . ALA A 1 89 ? -8.406 -11.968 -0.591 1.00 67.50 89 ALA A CA 1
ATOM 629 C C . ALA A 1 89 ? -9.575 -11.993 0.409 1.00 67.50 89 ALA A C 1
ATOM 631 O O . ALA A 1 89 ? -9.558 -12.751 1.380 1.00 67.50 89 ALA A O 1
ATOM 632 N N . THR A 1 90 ? -10.644 -11.236 0.149 1.00 73.69 90 THR A N 1
ATOM 633 C CA . THR A 1 90 ? -11.829 -11.217 1.024 1.00 73.69 90 THR A CA 1
ATOM 634 C C . THR A 1 90 ? -12.591 -12.541 1.025 1.00 73.69 90 THR A C 1
ATOM 636 O O . THR A 1 90 ? -13.218 -12.877 2.029 1.00 73.69 90 THR A O 1
ATOM 639 N N . ARG A 1 91 ? -12.550 -13.317 -0.064 1.00 76.31 91 ARG A N 1
ATOM 640 C CA . ARG A 1 91 ? -13.142 -14.662 -0.134 1.00 76.31 91 ARG A CA 1
ATOM 641 C C . ARG A 1 91 ? -12.304 -15.676 0.641 1.00 76.31 91 ARG A C 1
ATOM 643 O O . ARG A 1 91 ? -12.879 -16.436 1.412 1.00 76.31 91 ARG A O 1
ATOM 650 N N . LEU A 1 92 ? -10.979 -15.629 0.511 1.00 70.81 92 LEU A N 1
ATOM 651 C CA . LEU A 1 92 ? -10.041 -16.458 1.282 1.00 70.81 92 LEU A CA 1
ATOM 652 C C . LEU A 1 92 ? -10.095 -16.164 2.792 1.00 70.81 92 LEU A C 1
ATOM 654 O O . LEU A 1 92 ? -9.934 -17.061 3.621 1.00 70.81 92 LEU A O 1
ATOM 658 N N . ALA A 1 93 ? -10.363 -14.913 3.165 1.00 65.06 93 ALA A N 1
ATOM 659 C CA . ALA A 1 93 ? -10.498 -14.510 4.560 1.00 65.06 93 ALA A CA 1
ATOM 660 C C . ALA A 1 93 ? -11.811 -14.952 5.216 1.00 65.06 93 ALA A C 1
ATOM 662 O O . ALA A 1 93 ? -11.899 -14.968 6.447 1.00 65.06 93 ALA A O 1
ATOM 663 N N . ARG A 1 94 ? -12.830 -15.338 4.434 1.00 68.88 94 ARG A N 1
ATOM 664 C CA . ARG A 1 94 ? -14.072 -15.866 5.006 1.00 68.88 94 ARG A CA 1
ATOM 665 C C . ARG A 1 94 ? -13.786 -17.218 5.667 1.00 68.88 94 ARG A C 1
ATOM 667 O O . ARG A 1 94 ? -13.031 -18.026 5.121 1.00 68.88 94 ARG A O 1
ATOM 674 N N . PRO A 1 95 ? -14.349 -17.489 6.857 1.00 52.81 95 PRO A N 1
ATOM 675 C CA . PRO A 1 95 ? -14.289 -18.821 7.437 1.00 52.81 95 PRO A CA 1
ATOM 676 C C . PRO A 1 95 ? -14.819 -19.814 6.405 1.00 52.81 95 PRO A C 1
ATOM 678 O O . PRO A 1 95 ? -15.897 -19.600 5.849 1.00 52.81 95 PRO A O 1
ATOM 681 N N . GLY A 1 96 ? -14.057 -20.878 6.134 1.00 47.81 96 GLY A N 1
ATOM 682 C CA . GLY A 1 96 ? -14.605 -22.001 5.392 1.00 47.81 96 GLY A CA 1
ATOM 683 C C . GLY A 1 96 ? -15.810 -22.473 6.186 1.00 47.81 96 GLY A C 1
ATOM 684 O O . GLY A 1 96 ? -15.691 -22.705 7.390 1.00 47.81 96 GLY A O 1
ATOM 685 N N . SER A 1 97 ? -16.976 -22.519 5.551 1.00 41.44 97 SER A N 1
ATOM 686 C CA . SER A 1 97 ? -18.123 -23.217 6.105 1.00 41.44 97 SER A CA 1
ATOM 687 C C . SER A 1 97 ? -17.673 -24.651 6.342 1.00 41.44 97 SER A C 1
ATOM 689 O O . SER A 1 97 ? -17.540 -25.415 5.387 1.00 41.44 97 SER A O 1
ATOM 691 N N . SER A 1 98 ? -17.354 -24.988 7.592 1.00 37.69 98 SER A N 1
ATOM 692 C CA . SER A 1 98 ? -17.149 -26.368 8.005 1.00 37.69 98 SER A CA 1
ATOM 693 C C . SER A 1 98 ? -18.320 -27.176 7.444 1.00 37.69 98 SER A C 1
ATOM 695 O O . SER A 1 98 ? -19.466 -26.740 7.620 1.00 37.69 98 SER A O 1
ATOM 697 N N . PRO A 1 99 ? -18.084 -28.302 6.748 1.00 42.38 99 PRO A N 1
ATOM 698 C CA . PRO A 1 99 ? -19.173 -29.192 6.399 1.00 42.38 99 PRO A CA 1
ATOM 699 C C . PRO A 1 99 ? -19.871 -29.524 7.714 1.00 42.38 99 PRO A C 1
ATOM 701 O O . PRO A 1 99 ? -19.222 -29.958 8.668 1.00 42.38 99 PRO A O 1
ATOM 704 N N . ARG A 1 100 ? -21.171 -29.238 7.813 1.00 45.38 100 ARG A N 1
ATOM 705 C CA . ARG A 1 100 ? -22.000 -29.769 8.894 1.00 45.38 100 ARG A CA 1
ATOM 706 C C . ARG A 1 100 ? -21.961 -31.291 8.759 1.00 45.38 100 ARG A C 1
ATOM 708 O O . ARG A 1 100 ? -22.786 -31.865 8.057 1.00 45.38 100 ARG A O 1
ATOM 715 N N . SER A 1 101 ? -20.989 -31.932 9.398 1.00 40.44 101 SER A N 1
ATOM 716 C CA . SER A 1 101 ? -21.041 -33.361 9.660 1.00 40.44 101 SER A CA 1
ATOM 717 C C . SER A 1 101 ? -22.181 -33.604 10.634 1.00 40.44 101 SER A C 1
ATOM 719 O O . SER A 1 101 ? -22.152 -33.127 11.764 1.00 40.44 101 SER A O 1
ATOM 721 N N . GLY A 1 102 ? -23.181 -34.336 10.153 1.00 36.09 102 GLY A N 1
ATOM 722 C CA . GLY A 1 102 ? -24.094 -35.114 10.977 1.00 36.09 102 GLY A CA 1
ATOM 723 C C . GLY A 1 102 ? -25.145 -34.311 11.728 1.00 36.09 102 GLY A C 1
ATOM 724 O O . GLY A 1 102 ? -24.997 -33.984 12.899 1.00 36.09 102 GLY A O 1
ATOM 725 N N . SER A 1 103 ? -26.283 -34.099 11.079 1.00 40.00 103 SER A N 1
ATOM 726 C CA . SER A 1 103 ? -27.573 -34.102 11.764 1.00 40.00 103 SER A CA 1
ATOM 727 C C . SER A 1 103 ? -27.709 -35.368 12.621 1.00 40.00 103 SER A C 1
ATOM 729 O O . SER A 1 103 ? -27.852 -36.462 12.077 1.00 40.00 103 S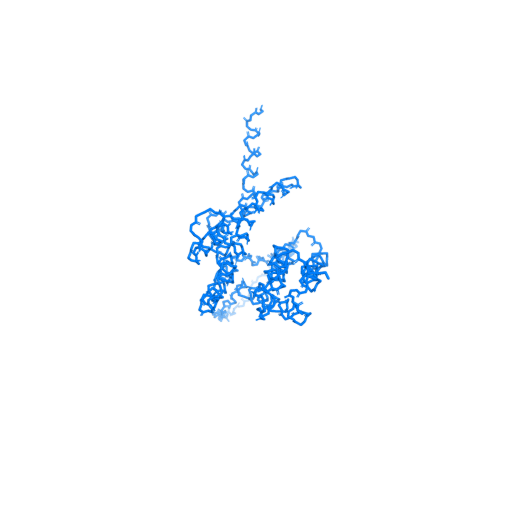ER A O 1
ATOM 731 N N . SER A 1 104 ? -27.691 -35.228 13.946 1.00 38.88 104 SER A N 1
ATOM 732 C CA . SER A 1 104 ? -28.156 -36.280 14.854 1.00 38.88 104 SER A CA 1
ATOM 733 C C . SER A 1 104 ? -29.625 -36.603 14.538 1.00 38.88 104 SER A C 1
ATOM 735 O O . SER A 1 104 ? -30.444 -35.676 14.529 1.00 38.88 104 SER A O 1
ATOM 737 N N . PRO A 1 105 ? -30.009 -37.868 14.290 1.00 44.66 105 PRO A N 1
ATOM 738 C CA . PRO A 1 105 ? -31.412 -38.222 14.145 1.00 44.66 105 PRO A CA 1
ATOM 739 C C . PRO A 1 105 ? -32.090 -38.091 15.508 1.00 44.66 105 PRO A C 1
ATOM 741 O O . PRO A 1 105 ? -31.744 -38.780 16.466 1.00 44.66 105 PRO A O 1
ATOM 744 N N . ARG A 1 106 ? -33.074 -37.197 15.601 1.00 46.22 106 ARG A N 1
ATOM 745 C CA . ARG A 1 106 ? -34.033 -37.184 16.707 1.00 46.22 106 ARG A CA 1
ATOM 746 C C . ARG A 1 106 ? -34.875 -38.458 16.594 1.00 46.22 106 ARG A C 1
ATOM 748 O O . ARG A 1 106 ? -35.701 -38.555 15.695 1.00 46.22 106 ARG A O 1
ATOM 755 N N . SER A 1 107 ? -34.665 -39.413 17.495 1.00 40.25 107 SER A N 1
ATOM 756 C CA . SER A 1 107 ? -35.568 -40.545 17.719 1.00 40.25 107 SER A CA 1
ATOM 757 C C . SER A 1 107 ? -36.052 -40.521 19.162 1.00 40.25 107 SER A C 1
ATOM 759 O O . SER A 1 107 ? -35.245 -40.383 20.077 1.00 40.25 107 SER A O 1
ATOM 761 N N . GLY A 1 108 ? -37.368 -40.653 19.342 1.00 35.31 108 GLY A N 1
ATOM 762 C CA . GLY A 1 108 ? -37.992 -40.945 20.633 1.00 35.31 108 GLY A CA 1
ATOM 763 C C . GLY A 1 108 ? -38.987 -39.896 21.118 1.00 35.31 108 GLY A C 1
ATOM 764 O O . GLY A 1 108 ? -38.712 -39.148 22.049 1.00 35.31 108 GLY A O 1
ATOM 765 N N . SER A 1 109 ? -40.164 -39.860 20.500 1.00 44.81 109 SER A N 1
ATOM 766 C CA . SER A 1 109 ? -41.401 -39.371 21.110 1.00 44.81 109 SER A CA 1
ATOM 767 C C . SER A 1 109 ? -41.907 -40.380 22.149 1.00 44.81 109 SER A C 1
ATOM 769 O O . SER A 1 109 ? -41.909 -41.581 21.893 1.00 44.81 109 SER A O 1
ATOM 771 N N . SER A 1 110 ? -42.398 -39.903 23.296 1.00 37.41 110 SER A N 1
ATOM 772 C CA . SER A 1 110 ? -43.344 -40.632 24.159 1.00 37.41 110 SER A CA 1
ATOM 773 C C . SER A 1 110 ? -44.186 -39.652 25.002 1.00 37.41 110 SER A C 1
ATOM 775 O O . SER A 1 110 ? -43.757 -38.512 25.192 1.00 37.41 110 SER A O 1
ATOM 777 N N . PRO A 1 111 ? -45.423 -40.026 25.395 1.00 45.44 111 PRO A N 1
ATOM 778 C CA . PRO A 1 111 ? -46.553 -39.097 25.490 1.00 45.44 111 PRO A CA 1
ATOM 779 C C . PRO A 1 111 ? -46.852 -38.527 26.893 1.00 45.44 111 PRO A C 1
ATOM 781 O O . PRO A 1 111 ? -46.312 -38.949 27.908 1.00 45.44 111 PRO A O 1
ATOM 784 N N . ARG A 1 112 ? -47.751 -37.529 26.879 1.00 43.56 112 ARG A N 1
ATOM 785 C CA . ARG A 1 112 ? -48.294 -36.677 27.958 1.00 43.56 112 ARG A CA 1
ATOM 786 C C . ARG A 1 112 ? -48.581 -37.339 29.318 1.00 43.56 112 ARG A C 1
ATOM 788 O O . ARG A 1 112 ? -49.225 -38.379 29.392 1.00 43.56 112 ARG A O 1
ATOM 795 N N . SER A 1 113 ? -48.352 -36.555 30.377 1.00 35.66 113 SER A N 1
ATOM 796 C CA . SER A 1 113 ? -49.188 -36.501 31.589 1.00 35.66 113 SER A CA 1
ATOM 797 C C . SER A 1 113 ? -49.053 -35.139 32.296 1.00 35.66 113 SER A C 1
ATOM 799 O O . SER A 1 113 ? -47.940 -34.645 32.436 1.00 35.66 113 SER A O 1
ATOM 801 N N . GLY A 1 114 ? -50.180 -34.560 32.746 1.00 34.41 114 GLY A N 1
ATOM 802 C CA . GLY A 1 114 ? -50.230 -33.641 33.904 1.00 34.41 114 GLY A CA 1
ATOM 803 C C . GLY A 1 114 ? -50.409 -32.123 33.682 1.00 34.41 114 GLY A C 1
ATOM 804 O O . GLY A 1 114 ? -49.444 -31.413 33.446 1.00 34.41 114 GLY A O 1
ATOM 805 N N . SER A 1 115 ? -51.662 -31.660 33.808 1.00 39.12 115 SER A N 1
ATOM 806 C CA . SER A 1 115 ? -52.202 -30.425 34.449 1.00 39.12 115 SER A CA 1
ATOM 807 C C . SER A 1 115 ? -51.406 -29.096 34.609 1.00 39.12 115 SER A C 1
ATOM 809 O O . SER A 1 115 ? -50.329 -29.045 35.188 1.00 39.12 115 SER A O 1
ATOM 811 N N . SER A 1 116 ? -52.089 -28.006 34.208 1.00 37.91 116 SER A N 1
ATOM 812 C CA . SER A 1 116 ? -51.906 -26.529 34.352 1.00 37.91 116 SER A CA 1
ATOM 813 C C . SER A 1 116 ? -51.642 -26.008 35.801 1.00 37.91 116 SER A C 1
ATOM 815 O O . SER A 1 116 ? -51.945 -26.772 36.714 1.00 37.91 116 SER A O 1
ATOM 817 N N . PRO A 1 117 ? -51.164 -24.752 36.081 1.00 44.22 117 PRO A N 1
ATOM 818 C CA . PRO A 1 117 ? -51.639 -23.467 35.522 1.00 44.22 117 PRO A CA 1
ATOM 819 C C . PRO A 1 117 ? -50.584 -22.388 35.167 1.00 44.22 117 PRO A C 1
ATOM 821 O O . PRO A 1 117 ? -49.388 -22.517 35.401 1.00 44.22 117 PRO A O 1
ATOM 824 N N . ARG A 1 118 ? -51.095 -21.312 34.546 1.00 49.69 118 ARG A N 1
ATOM 825 C CA . ARG A 1 118 ? -50.411 -20.092 34.078 1.00 49.69 118 ARG A CA 1
ATOM 826 C C . ARG A 1 118 ? -49.414 -19.501 35.081 1.00 49.69 118 ARG A C 1
ATOM 828 O O . ARG A 1 118 ? -49.786 -19.169 36.202 1.00 49.69 118 ARG A O 1
ATOM 835 N N . SER A 1 119 ? -48.233 -19.158 34.575 1.00 37.09 119 SER A N 1
ATOM 836 C CA . SER A 1 119 ? -47.315 -18.200 35.187 1.00 37.09 119 SER A CA 1
ATOM 837 C C . SER A 1 119 ? -46.518 -17.464 34.105 1.00 37.09 119 SER A C 1
ATOM 839 O O . SER A 1 119 ? -45.991 -18.067 33.177 1.00 37.09 119 SER A O 1
ATOM 841 N N . GLY A 1 120 ? -46.489 -16.136 34.233 1.00 34.62 120 GLY A N 1
ATOM 842 C CA . GLY A 1 120 ? -45.323 -15.299 33.949 1.00 34.62 120 GLY A CA 1
ATOM 843 C C . GLY A 1 120 ? -44.795 -15.238 32.517 1.00 34.62 120 GLY A C 1
ATOM 844 O O . GLY A 1 120 ? -44.067 -16.103 32.047 1.00 34.62 120 GLY A O 1
ATOM 845 N N . SER A 1 121 ? -45.057 -14.101 31.882 1.00 44.91 121 SER A N 1
ATOM 846 C CA . SER A 1 121 ? -44.239 -13.487 30.834 1.00 44.91 121 SER A CA 1
ATOM 847 C C . SER A 1 121 ? -42.738 -13.803 30.920 1.00 44.91 121 SER A C 1
ATOM 849 O O . SER A 1 121 ? -42.072 -13.430 31.882 1.00 44.91 121 SER A O 1
ATOM 851 N N . SER A 1 122 ? -42.188 -14.365 29.846 1.00 35.22 122 SER A N 1
ATOM 852 C CA . SER A 1 122 ? -40.778 -14.200 29.487 1.00 35.22 122 SER A CA 1
ATOM 853 C C . SER A 1 122 ? -40.751 -13.586 28.086 1.00 35.22 122 SER A C 1
ATOM 855 O O . SER A 1 122 ? -41.297 -14.201 27.164 1.00 35.22 122 SER A O 1
ATOM 857 N N . PRO A 1 123 ? -40.185 -12.382 27.876 1.00 41.31 123 PRO A N 1
ATOM 858 C CA . PRO A 1 123 ? -39.932 -11.917 26.522 1.00 41.31 123 PRO A CA 1
ATOM 859 C C . PRO A 1 123 ? -39.013 -12.947 25.872 1.00 41.31 123 PRO A C 1
ATOM 861 O O . PRO A 1 123 ? -38.066 -13.410 26.509 1.00 41.31 123 PRO A O 1
ATOM 864 N N . ARG A 1 124 ? -39.293 -13.318 24.616 1.00 41.47 124 ARG A N 1
ATOM 865 C CA . ARG A 1 124 ? -38.341 -14.061 23.784 1.00 41.47 124 ARG A CA 1
ATOM 866 C C . ARG A 1 124 ? -36.985 -13.393 23.961 1.00 41.47 124 ARG A C 1
ATOM 868 O O . ARG A 1 124 ? -36.820 -12.265 23.502 1.00 41.47 124 ARG A O 1
ATOM 875 N N . SER A 1 125 ? -36.054 -14.072 24.633 1.00 36.88 125 SER A N 1
ATOM 876 C CA . SER A 1 125 ? -34.648 -13.704 24.605 1.00 36.88 125 SER A CA 1
ATOM 877 C C . SER A 1 125 ? -34.308 -13.587 23.134 1.00 36.88 125 SER A C 1
ATOM 879 O O . SER A 1 125 ? -34.339 -14.579 22.399 1.00 36.88 125 SER A O 1
ATOM 881 N N . GLY A 1 126 ? -34.154 -12.336 22.696 1.00 35.03 126 GLY A N 1
ATOM 882 C CA . GLY A 1 126 ? -33.804 -12.005 21.336 1.00 35.03 126 GLY A CA 1
ATOM 883 C C . GLY A 1 126 ? -32.651 -12.907 20.959 1.00 35.03 126 GLY A C 1
ATOM 884 O O . GLY A 1 126 ? -31.705 -13.059 21.734 1.00 35.03 126 GLY A O 1
ATOM 885 N N . SER A 1 127 ? -32.809 -13.562 19.812 1.00 35.53 127 SER A N 1
ATOM 886 C CA . SER A 1 127 ? -31.738 -14.221 19.085 1.00 35.53 127 SER A CA 1
ATOM 887 C C . SER A 1 127 ? -30.426 -13.528 19.410 1.00 35.53 127 SER A C 1
ATOM 889 O O . SER A 1 127 ? -30.248 -12.363 19.041 1.00 35.53 127 SER A O 1
ATOM 891 N N . SER A 1 128 ? -29.565 -14.229 20.150 1.00 32.78 128 SER A N 1
ATOM 892 C CA . SER A 1 128 ? -28.193 -13.822 20.410 1.00 32.78 128 SER A CA 1
ATOM 893 C C . SER A 1 128 ? -27.663 -13.232 19.105 1.00 32.78 128 SER A C 1
ATOM 895 O O . SER A 1 128 ? -27.865 -13.876 18.063 1.00 32.78 128 SER A O 1
ATOM 897 N N . PRO A 1 129 ? -27.075 -12.019 19.099 1.00 37.88 129 PRO A N 1
ATOM 898 C CA . PRO A 1 129 ? -26.493 -11.480 17.883 1.00 37.88 129 PRO A CA 1
ATOM 899 C C . PRO A 1 129 ? -25.614 -12.588 17.334 1.00 37.88 129 PRO A C 1
ATOM 901 O O . PRO A 1 129 ? -24.770 -13.093 18.077 1.00 37.88 129 PRO A O 1
ATOM 904 N N . ARG A 1 130 ? -25.888 -13.052 16.102 1.00 37.84 130 ARG A N 1
ATOM 905 C CA . ARG A 1 130 ? -25.016 -14.004 15.409 1.00 37.84 130 ARG A CA 1
ATOM 906 C C . ARG A 1 130 ? -23.617 -13.485 15.657 1.00 37.84 130 ARG A C 1
ATOM 908 O O . ARG A 1 130 ? -23.332 -12.392 15.175 1.00 37.84 130 ARG A O 1
ATOM 915 N N . SER A 1 131 ? -22.829 -14.201 16.462 1.00 34.97 131 SER A N 1
ATOM 916 C CA . SER A 1 131 ? -21.457 -13.831 16.763 1.00 34.97 131 SER A CA 1
ATOM 917 C C . SER A 1 131 ? -20.813 -13.607 15.413 1.00 34.97 131 SER A C 1
ATOM 919 O O . SER A 1 131 ? -20.634 -14.556 14.644 1.00 34.97 131 SER A O 1
ATOM 921 N N . GLY A 1 132 ? -20.647 -12.330 15.061 1.00 36.03 132 GLY A N 1
ATOM 922 C CA . GLY A 1 132 ? -20.105 -11.935 13.782 1.00 36.03 132 GLY A CA 1
ATOM 923 C C . GLY A 1 132 ? -18.771 -12.633 13.719 1.00 36.03 132 GLY A C 1
ATOM 924 O O . GLY A 1 132 ? -17.954 -12.452 14.618 1.00 36.03 132 GLY A O 1
ATOM 925 N N . SER A 1 133 ? -18.617 -13.525 12.745 1.00 42.41 133 SER A N 1
ATOM 926 C CA . SER A 1 133 ? -17.373 -14.232 12.489 1.00 42.41 133 SER A CA 1
ATOM 927 C C . SER A 1 133 ? -16.246 -13.215 12.577 1.00 42.41 133 SER A C 1
ATOM 929 O O . SER A 1 133 ? -16.175 -12.331 11.718 1.00 42.41 133 SER A O 1
ATOM 931 N N . SER A 1 134 ? -15.442 -13.291 13.640 1.00 48.28 134 SER A N 1
ATOM 932 C CA . SER A 1 134 ? -14.342 -12.362 13.845 1.00 48.28 134 SER A CA 1
ATOM 933 C C . SER A 1 134 ? -13.492 -12.380 12.573 1.00 48.28 134 SER A C 1
ATOM 935 O O . SER A 1 134 ? -13.167 -13.469 12.076 1.00 48.28 134 SER A O 1
ATOM 937 N N . PRO A 1 135 ? -13.199 -11.213 11.967 1.00 53.41 135 PRO A N 1
ATOM 938 C CA . PRO A 1 135 ? -12.294 -11.155 10.832 1.00 53.41 135 PRO A CA 1
ATOM 939 C C . PRO A 1 135 ? -11.011 -11.905 11.204 1.00 53.41 135 PRO A C 1
ATOM 941 O O . PRO A 1 135 ? -10.476 -11.692 12.289 1.00 53.41 135 PRO A O 1
ATOM 944 N N . ARG A 1 136 ? -10.545 -12.816 10.341 1.00 65.69 136 ARG A N 1
ATOM 945 C CA . ARG A 1 136 ? -9.261 -13.519 10.505 1.00 65.69 136 ARG A CA 1
ATOM 946 C C . ARG A 1 136 ? -8.215 -12.840 9.618 1.00 65.69 136 ARG A C 1
ATOM 948 O O . ARG A 1 136 ? -7.948 -13.351 8.525 1.00 65.69 136 ARG A O 1
ATOM 955 N N . PRO A 1 137 ? -7.662 -11.680 10.018 1.00 68.38 137 PRO A N 1
ATOM 956 C CA . PRO A 1 137 ? -6.705 -10.943 9.197 1.00 68.38 137 PRO A CA 1
ATOM 957 C C . PRO A 1 137 ? -5.438 -11.755 8.907 1.00 68.38 137 PRO A C 1
ATOM 959 O O . PRO A 1 137 ? -4.818 -11.534 7.874 1.00 68.38 137 PRO A O 1
ATOM 962 N N . ASP A 1 138 ? -5.134 -12.785 9.704 1.00 69.12 138 ASP A N 1
ATOM 963 C CA . ASP A 1 138 ? -4.088 -13.783 9.427 1.00 69.12 138 ASP A CA 1
ATOM 964 C C . ASP A 1 138 ? -4.134 -14.328 7.996 1.00 69.12 138 ASP A C 1
ATOM 966 O O . ASP A 1 138 ? -3.106 -14.492 7.342 1.00 69.12 138 ASP A O 1
ATOM 970 N N . ARG A 1 139 ? -5.344 -14.612 7.498 1.00 69.00 139 ARG A N 1
ATOM 971 C CA . ARG A 1 139 ? -5.556 -15.184 6.162 1.00 69.00 139 ARG A CA 1
ATOM 972 C C . ARG A 1 139 ? -5.383 -14.150 5.059 1.00 69.00 139 ARG A C 1
ATOM 974 O O . ARG A 1 139 ? -4.961 -14.508 3.965 1.00 69.00 139 ARG A O 1
ATOM 981 N N . LEU A 1 140 ? -5.691 -12.884 5.346 1.00 70.94 140 LEU A N 1
ATOM 982 C CA . LEU A 1 140 ? -5.451 -11.774 4.424 1.00 70.94 140 LEU A CA 1
ATOM 983 C C . LEU A 1 140 ? -3.954 -11.532 4.282 1.00 70.94 140 LEU A C 1
ATOM 985 O O . LEU A 1 140 ? -3.454 -11.494 3.164 1.00 70.94 140 LEU A O 1
ATOM 989 N N . PHE A 1 141 ? -3.239 -11.457 5.404 1.00 77.19 141 PHE A N 1
ATOM 990 C CA . PHE A 1 141 ? -1.791 -11.313 5.403 1.00 77.19 141 PHE A CA 1
ATOM 991 C C . PHE A 1 141 ? -1.105 -12.492 4.709 1.00 77.19 141 PHE A C 1
ATOM 993 O O . PHE A 1 141 ? -0.270 -12.272 3.839 1.00 77.19 141 PHE A O 1
ATOM 1000 N N . ALA A 1 142 ? -1.519 -13.732 4.992 1.00 73.25 142 ALA A N 1
ATOM 1001 C CA . ALA A 1 142 ? -1.006 -14.909 4.292 1.00 73.25 142 ALA A CA 1
ATOM 1002 C C . ALA A 1 142 ? -1.277 -14.858 2.778 1.00 73.25 142 ALA A C 1
ATOM 1004 O O . ALA A 1 142 ? -0.392 -15.167 1.984 1.00 73.25 142 ALA A O 1
ATOM 1005 N N . GLY A 1 143 ? -2.473 -14.421 2.367 1.00 71.00 143 GLY A N 1
ATOM 1006 C CA . GLY A 1 143 ? -2.803 -14.221 0.956 1.00 71.00 143 GLY A CA 1
ATOM 1007 C C . GLY A 1 143 ? -1.897 -13.189 0.281 1.00 71.00 143 GLY A C 1
ATOM 1008 O O . GLY A 1 143 ? -1.379 -13.450 -0.802 1.00 71.00 143 GLY A O 1
ATOM 1009 N N . VAL A 1 144 ? -1.647 -12.053 0.940 1.00 73.56 144 VAL A N 1
ATOM 1010 C CA . VAL A 1 144 ? -0.729 -11.010 0.449 1.00 73.56 144 VAL A CA 1
ATOM 1011 C C . VAL A 1 144 ? 0.698 -11.543 0.323 1.00 73.56 144 VAL A C 1
ATOM 1013 O O . VAL A 1 144 ? 1.344 -11.276 -0.686 1.00 73.56 144 VAL A O 1
ATOM 1016 N N . VAL A 1 145 ? 1.176 -12.344 1.282 1.00 79.19 145 VAL A N 1
ATOM 1017 C CA . VAL A 1 145 ? 2.504 -12.977 1.207 1.00 79.19 145 VAL A CA 1
ATOM 1018 C C . VAL A 1 145 ? 2.601 -13.914 0.006 1.00 79.19 145 VAL A C 1
ATOM 1020 O O . VAL A 1 145 ? 3.557 -13.819 -0.752 1.00 79.19 145 VAL A O 1
ATOM 1023 N N . VAL A 1 146 ? 1.612 -14.785 -0.213 1.00 75.06 146 VAL A N 1
ATOM 1024 C CA . VAL A 1 146 ? 1.630 -15.737 -1.340 1.00 75.06 146 VAL A CA 1
ATOM 1025 C C . VAL A 1 146 ? 1.620 -15.009 -2.684 1.00 75.06 146 VAL A C 1
ATOM 1027 O O . VAL A 1 146 ? 2.424 -15.324 -3.564 1.00 75.06 146 VAL A O 1
ATOM 1030 N N . VAL A 1 147 ? 0.747 -14.011 -2.841 1.00 73.88 147 VAL A N 1
ATOM 1031 C CA . VAL A 1 147 ? 0.681 -13.205 -4.069 1.00 73.88 147 VAL A CA 1
ATOM 1032 C C . VAL A 1 147 ? 1.979 -12.420 -4.264 1.00 73.88 147 VAL A C 1
ATOM 1034 O O . VAL A 1 147 ? 2.534 -12.427 -5.360 1.00 73.88 147 VAL A O 1
ATOM 1037 N N . GLY A 1 148 ? 2.497 -11.802 -3.199 1.00 75.50 148 GLY A N 1
ATOM 1038 C CA . GLY A 1 148 ? 3.746 -11.046 -3.215 1.00 75.50 148 GLY A CA 1
ATOM 1039 C C . GLY A 1 148 ? 4.953 -11.905 -3.585 1.00 75.50 148 GLY A C 1
ATOM 1040 O O . GLY A 1 148 ? 5.736 -11.499 -4.433 1.00 75.50 148 GLY A O 1
ATOM 1041 N N . LEU A 1 149 ? 5.074 -13.113 -3.024 1.00 80.06 149 LEU A N 1
ATOM 1042 C CA . LEU A 1 149 ? 6.152 -14.055 -3.345 1.00 80.06 149 LEU A CA 1
ATOM 1043 C C . LEU A 1 149 ? 6.064 -14.529 -4.794 1.00 80.06 149 LEU A C 1
ATOM 1045 O O . LEU A 1 149 ? 7.076 -14.591 -5.484 1.00 80.06 149 LEU A O 1
ATOM 1049 N N . THR A 1 150 ? 4.854 -14.818 -5.275 1.00 75.00 150 THR A N 1
ATOM 1050 C CA . THR A 1 150 ? 4.640 -15.206 -6.675 1.00 75.00 150 THR A CA 1
ATOM 1051 C C . THR A 1 150 ? 5.071 -14.078 -7.614 1.00 75.00 150 THR A C 1
ATOM 1053 O O . THR A 1 150 ? 5.812 -14.307 -8.567 1.00 75.00 150 THR A O 1
ATOM 1056 N N . ALA A 1 151 ? 4.654 -12.845 -7.322 1.00 72.75 151 ALA A N 1
ATOM 1057 C CA . ALA A 1 151 ? 5.025 -11.678 -8.109 1.00 72.75 151 ALA A CA 1
ATOM 1058 C C . ALA A 1 151 ? 6.535 -11.386 -8.034 1.00 72.75 151 ALA A C 1
ATOM 1060 O O . ALA A 1 151 ? 7.126 -11.053 -9.056 1.00 72.75 151 ALA A O 1
ATOM 1061 N N . LEU A 1 152 ? 7.161 -11.586 -6.870 1.00 80.31 152 LEU A N 1
ATOM 1062 C CA . LEU A 1 152 ? 8.605 -11.454 -6.665 1.00 80.31 152 LEU A CA 1
ATOM 1063 C C . LEU A 1 152 ? 9.397 -12.447 -7.518 1.00 80.31 152 LEU A C 1
ATOM 1065 O O . LEU A 1 152 ? 10.376 -12.074 -8.157 1.00 80.31 152 LEU A O 1
ATOM 1069 N N . VAL A 1 153 ? 8.962 -13.706 -7.587 1.00 79.44 153 VAL A N 1
ATOM 1070 C CA . VAL A 1 153 ? 9.576 -14.697 -8.484 1.00 79.44 153 VAL A CA 1
ATOM 1071 C C 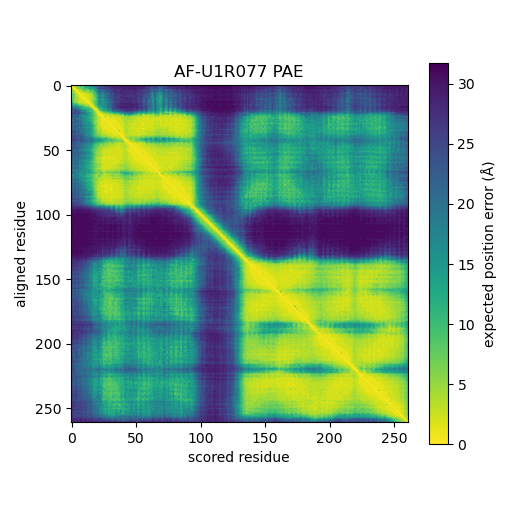. VAL A 1 153 ? 9.451 -14.247 -9.942 1.00 79.44 153 VAL A C 1
ATOM 1073 O O . VAL A 1 153 ? 10.426 -14.279 -10.682 1.00 79.44 153 VAL A O 1
ATOM 1076 N N . VAL A 1 154 ? 8.280 -13.768 -10.368 1.00 73.62 154 VAL A N 1
ATOM 1077 C CA . VAL A 1 154 ? 8.076 -13.346 -11.765 1.00 73.62 154 VAL A CA 1
ATOM 1078 C C . VAL A 1 154 ? 8.950 -12.145 -12.139 1.00 73.62 154 VAL A C 1
ATOM 1080 O O . VAL A 1 154 ? 9.536 -12.137 -13.220 1.00 73.62 154 VAL A O 1
ATOM 1083 N N . THR A 1 155 ? 9.044 -11.132 -11.280 1.00 76.56 155 THR A N 1
ATOM 1084 C CA . THR A 1 155 ? 9.829 -9.915 -11.553 1.00 76.56 155 THR A CA 1
ATOM 1085 C C . THR A 1 155 ? 11.330 -10.183 -11.512 1.00 76.56 155 THR A C 1
ATOM 1087 O O . THR A 1 155 ? 12.049 -9.747 -12.409 1.00 76.56 155 THR A O 1
ATOM 1090 N N . THR A 1 156 ? 11.803 -10.985 -10.552 1.00 78.62 156 THR A N 1
ATOM 1091 C CA . THR A 1 156 ? 13.216 -11.396 -10.488 1.00 78.62 156 THR A CA 1
ATOM 1092 C C . THR A 1 156 ? 13.639 -12.206 -11.711 1.00 78.62 156 THR A C 1
ATOM 1094 O O . THR A 1 156 ? 14.679 -11.915 -12.296 1.00 78.62 156 THR A O 1
ATOM 1097 N N . LEU A 1 157 ? 12.814 -13.159 -12.165 1.00 78.81 157 LEU A N 1
ATOM 1098 C CA . LEU A 1 157 ? 13.088 -13.941 -13.378 1.00 78.81 157 LEU A CA 1
ATOM 1099 C C . LEU A 1 157 ? 13.090 -13.092 -14.657 1.00 78.81 157 LEU A C 1
ATOM 1101 O O . LEU A 1 157 ? 13.763 -13.444 -15.622 1.00 78.81 157 LEU A O 1
ATOM 1105 N N . ARG A 1 158 ? 12.357 -11.974 -14.673 1.00 80.12 158 ARG A N 1
ATOM 1106 C CA . ARG A 1 158 ? 12.360 -11.002 -15.779 1.00 80.12 158 ARG A CA 1
ATOM 1107 C C . ARG A 1 158 ? 13.549 -10.039 -15.746 1.00 80.12 158 ARG A C 1
ATOM 1109 O O . ARG A 1 158 ? 13.687 -9.248 -16.672 1.00 80.12 158 ARG A O 1
ATOM 1116 N N . GLY A 1 159 ? 14.380 -10.079 -14.703 1.00 77.69 159 GLY A N 1
ATOM 1117 C CA . GLY A 1 159 ? 15.450 -9.100 -14.494 1.00 77.69 159 GLY A CA 1
ATOM 1118 C C . GLY A 1 159 ? 14.944 -7.710 -14.086 1.00 77.69 159 GLY A C 1
ATOM 1119 O O . GLY A 1 159 ? 15.701 -6.746 -14.137 1.00 77.69 159 GLY A O 1
ATOM 1120 N N . ASP A 1 160 ? 13.681 -7.595 -13.667 1.00 79.44 160 ASP A N 1
ATOM 1121 C CA . ASP A 1 160 ? 13.058 -6.336 -13.256 1.00 79.44 160 ASP A CA 1
ATOM 1122 C C . ASP A 1 160 ? 13.363 -6.051 -11.776 1.00 79.44 160 ASP A C 1
ATOM 1124 O O . ASP A 1 160 ? 12.636 -6.464 -10.868 1.00 79.44 160 ASP A O 1
ATOM 1128 N N . GLY A 1 161 ? 14.489 -5.378 -11.521 1.00 77.31 161 GLY A N 1
ATOM 1129 C CA . GLY A 1 161 ? 14.973 -5.095 -10.166 1.00 77.31 161 GLY A CA 1
ATOM 1130 C C . GLY A 1 161 ? 14.070 -4.158 -9.354 1.00 77.31 161 GLY A C 1
ATOM 1131 O O . GLY A 1 161 ? 13.925 -4.351 -8.144 1.00 77.31 161 GLY A O 1
ATOM 1132 N N . SER A 1 162 ? 13.428 -3.176 -9.995 1.00 76.81 162 SER A N 1
ATOM 1133 C CA . SER A 1 162 ? 12.465 -2.290 -9.328 1.00 76.81 162 SER A CA 1
ATOM 1134 C C . SER A 1 162 ? 11.158 -3.030 -9.051 1.00 76.81 162 SER A C 1
ATOM 1136 O O . SER A 1 162 ? 10.663 -2.988 -7.924 1.00 76.81 162 SER A O 1
ATOM 1138 N N . GLY A 1 163 ? 10.654 -3.816 -10.007 1.00 76.88 163 GLY A N 1
ATOM 1139 C CA . GLY A 1 163 ? 9.500 -4.691 -9.802 1.00 76.88 163 GLY A CA 1
ATOM 1140 C C . GLY A 1 163 ? 9.724 -5.736 -8.704 1.00 76.88 163 GLY A C 1
ATOM 1141 O O . GLY A 1 163 ? 8.823 -5.993 -7.897 1.00 76.88 163 GLY A O 1
ATOM 1142 N N . ALA A 1 164 ? 10.929 -6.303 -8.606 1.00 81.44 164 ALA A N 1
ATOM 1143 C CA . ALA A 1 164 ? 11.315 -7.211 -7.526 1.00 81.44 164 ALA A CA 1
ATOM 1144 C C . ALA A 1 164 ? 11.266 -6.512 -6.163 1.00 81.44 164 ALA A C 1
ATOM 1146 O O . ALA A 1 164 ? 10.662 -7.015 -5.218 1.00 81.44 164 ALA A O 1
ATOM 1147 N N . ALA A 1 165 ? 11.817 -5.307 -6.057 1.00 83.19 165 ALA A N 1
ATOM 1148 C CA . ALA A 1 165 ? 11.768 -4.560 -4.809 1.00 83.19 165 ALA A CA 1
ATOM 1149 C C . ALA A 1 165 ? 10.332 -4.142 -4.428 1.00 83.19 165 ALA A C 1
ATOM 1151 O O . ALA A 1 165 ? 9.943 -4.299 -3.272 1.00 83.19 165 ALA A O 1
ATOM 1152 N N . VAL A 1 166 ? 9.498 -3.709 -5.383 1.00 77.81 166 VAL A N 1
ATOM 1153 C CA . VAL A 1 166 ? 8.081 -3.365 -5.135 1.00 77.81 166 VAL A CA 1
ATOM 1154 C C . VAL A 1 166 ? 7.282 -4.577 -4.649 1.00 77.81 166 VAL A C 1
ATOM 1156 O O . VAL A 1 166 ? 6.479 -4.479 -3.722 1.00 77.81 166 VAL A O 1
ATOM 1159 N N . THR A 1 167 ? 7.494 -5.748 -5.245 1.00 81.94 167 THR A N 1
ATOM 1160 C CA . THR A 1 167 ? 6.801 -6.980 -4.830 1.00 81.94 167 THR A CA 1
ATOM 1161 C C . THR A 1 167 ? 7.282 -7.470 -3.461 1.00 81.94 167 THR A C 1
ATOM 1163 O O . THR A 1 167 ? 6.478 -7.971 -2.670 1.00 81.94 167 THR A O 1
ATOM 1166 N N . ALA A 1 168 ? 8.546 -7.217 -3.115 1.00 85.50 168 ALA A N 1
ATOM 1167 C CA . ALA A 1 168 ? 9.092 -7.465 -1.785 1.00 85.50 168 ALA A CA 1
ATOM 1168 C C . ALA A 1 168 ? 8.421 -6.619 -0.684 1.00 85.50 168 ALA A C 1
ATOM 1170 O O . ALA A 1 168 ? 8.216 -7.127 0.418 1.00 85.50 168 ALA A O 1
ATOM 1171 N N . ILE A 1 169 ? 7.991 -5.382 -0.977 1.00 84.38 169 ILE A N 1
ATOM 1172 C CA . ILE A 1 169 ? 7.187 -4.552 -0.050 1.00 84.38 169 ILE A CA 1
ATOM 1173 C C . ILE A 1 169 ? 5.908 -5.293 0.355 1.00 84.38 169 ILE A C 1
ATOM 1175 O O . ILE A 1 169 ? 5.566 -5.343 1.537 1.00 84.38 169 ILE A O 1
ATOM 1179 N N . ALA A 1 170 ? 5.209 -5.903 -0.608 1.00 80.44 170 ALA A N 1
ATOM 1180 C CA . ALA A 1 170 ? 3.982 -6.649 -0.334 1.00 80.44 170 ALA A CA 1
ATOM 1181 C C . ALA A 1 170 ? 4.254 -7.877 0.550 1.00 80.44 170 ALA A C 1
ATOM 1183 O O . ALA A 1 170 ? 3.532 -8.109 1.521 1.00 80.44 170 ALA A O 1
ATOM 1184 N N . VAL A 1 171 ? 5.327 -8.624 0.266 1.00 85.75 171 VAL A N 1
ATOM 1185 C CA . VAL A 1 171 ? 5.761 -9.761 1.097 1.00 85.75 171 VAL A CA 1
ATOM 1186 C C . VAL A 1 171 ? 6.075 -9.300 2.517 1.00 85.75 171 VAL A C 1
ATOM 1188 O O . VAL A 1 171 ? 5.541 -9.854 3.475 1.00 85.75 171 VAL A O 1
ATOM 1191 N N . GLY A 1 172 ? 6.889 -8.256 2.655 1.00 85.38 172 GLY A N 1
ATOM 1192 C CA . GLY A 1 172 ? 7.299 -7.696 3.935 1.00 85.38 172 GLY A CA 1
ATOM 1193 C C . GLY A 1 172 ? 6.131 -7.184 4.771 1.00 85.38 172 GLY A C 1
ATOM 1194 O O . GLY A 1 172 ? 5.998 -7.551 5.938 1.00 85.38 172 GLY A O 1
ATOM 1195 N N . GLY A 1 173 ? 5.228 -6.410 4.166 1.00 83.31 173 GLY A N 1
ATOM 1196 C CA . GLY A 1 173 ? 4.011 -5.935 4.823 1.00 83.31 173 GLY A CA 1
ATOM 1197 C C . GLY A 1 173 ? 3.070 -7.075 5.227 1.00 83.31 173 GLY A C 1
ATOM 1198 O O . GLY A 1 173 ? 2.505 -7.050 6.321 1.00 83.31 173 GLY A O 1
ATOM 1199 N N . GLY A 1 174 ? 2.943 -8.110 4.390 1.00 81.06 174 GLY A N 1
ATOM 1200 C CA . GLY A 1 174 ? 2.172 -9.315 4.694 1.00 81.06 174 GLY A CA 1
ATOM 1201 C C . GLY A 1 174 ? 2.750 -10.102 5.875 1.00 81.06 174 GLY A C 1
ATOM 1202 O O . GLY A 1 174 ? 2.037 -10.397 6.835 1.00 81.06 174 GLY A O 1
ATOM 1203 N N . VAL A 1 175 ? 4.052 -10.398 5.851 1.00 86.69 175 VAL A N 1
ATOM 1204 C CA . VAL A 1 175 ? 4.743 -11.103 6.943 1.00 86.69 175 VAL A CA 1
ATOM 1205 C C . VAL A 1 175 ? 4.681 -10.279 8.227 1.00 86.69 175 VAL A C 1
ATOM 1207 O O . VAL A 1 175 ? 4.235 -10.791 9.256 1.00 86.69 175 VAL A O 1
ATOM 1210 N N . GLY A 1 176 ? 5.043 -8.996 8.155 1.00 83.31 176 GLY A N 1
ATOM 1211 C CA . GLY A 1 176 ? 4.998 -8.063 9.277 1.00 83.31 176 GLY A CA 1
ATOM 1212 C C . GLY A 1 176 ? 3.608 -7.995 9.900 1.00 83.31 176 GLY A C 1
ATOM 1213 O O . GLY A 1 176 ? 3.464 -8.230 11.097 1.00 83.31 176 GLY A O 1
ATOM 1214 N N . GLY A 1 177 ? 2.571 -7.788 9.090 1.00 81.12 177 GLY A N 1
ATOM 1215 C CA . GLY A 1 177 ? 1.192 -7.754 9.569 1.00 81.12 177 GLY A CA 1
ATOM 1216 C C . GLY A 1 177 ? 0.732 -9.061 10.214 1.00 81.12 177 GLY A C 1
ATOM 1217 O O . GLY A 1 177 ? 0.107 -9.032 11.275 1.00 81.12 177 GLY A O 1
ATOM 1218 N N . SER A 1 178 ? 1.104 -10.212 9.640 1.00 82.69 178 SER A N 1
ATOM 1219 C CA . SER A 1 178 ? 0.779 -11.520 10.225 1.00 82.69 178 SER A CA 1
ATOM 1220 C C . SER A 1 178 ? 1.447 -11.740 11.586 1.00 82.69 178 SER A C 1
ATOM 1222 O O . SER A 1 178 ? 0.809 -12.249 12.506 1.00 82.69 178 SER A O 1
ATOM 1224 N N . LEU A 1 179 ? 2.711 -11.331 11.736 1.00 86.88 179 LEU A N 1
ATOM 1225 C CA . LEU A 1 179 ? 3.461 -11.448 12.986 1.00 86.88 179 LEU A CA 1
ATOM 1226 C C . LEU A 1 179 ? 2.919 -10.489 14.046 1.00 86.88 179 LEU A C 1
ATOM 1228 O O . LEU A 1 179 ? 2.670 -10.914 15.171 1.00 86.88 179 LEU A O 1
ATOM 1232 N N . ALA A 1 180 ? 2.680 -9.225 13.685 1.00 83.06 180 ALA A N 1
ATOM 1233 C CA . ALA A 1 180 ? 2.111 -8.228 14.589 1.00 83.06 180 ALA A CA 1
ATOM 1234 C C . ALA A 1 180 ? 0.774 -8.710 15.156 1.00 83.06 180 ALA A C 1
ATOM 1236 O O . ALA A 1 180 ? 0.579 -8.707 16.372 1.00 83.06 180 ALA A O 1
ATOM 1237 N N . TRP A 1 181 ? -0.109 -9.197 14.279 1.00 81.44 181 TRP A N 1
ATOM 1238 C CA . TRP A 1 181 ? -1.419 -9.691 14.678 1.00 81.44 181 TRP A CA 1
ATOM 1239 C C . TRP A 1 181 ? -1.342 -10.935 15.567 1.00 81.44 181 TRP A C 1
ATOM 1241 O O . TRP A 1 181 ? -2.035 -11.002 16.578 1.00 81.44 181 TRP A O 1
ATOM 1251 N N . ARG A 1 182 ? -0.485 -11.911 15.240 1.00 83.38 182 ARG A N 1
ATOM 1252 C CA . ARG A 1 182 ? -0.322 -13.128 16.059 1.00 83.38 182 ARG A CA 1
ATOM 1253 C C . ARG A 1 182 ? 0.219 -12.839 17.454 1.00 83.38 182 ARG A C 1
ATOM 1255 O O . ARG A 1 182 ? -0.145 -13.540 18.390 1.00 83.38 182 ARG A O 1
ATOM 1262 N N . LEU A 1 183 ? 1.102 -11.850 17.571 1.00 82.94 183 LEU A N 1
ATOM 1263 C CA . LEU A 1 183 ? 1.762 -11.523 18.832 1.00 82.94 183 LEU A CA 1
ATOM 1264 C C . LEU A 1 183 ? 0.915 -10.611 19.727 1.00 82.94 183 LEU A C 1
ATOM 1266 O O . LEU A 1 183 ? 0.975 -10.756 20.942 1.00 82.94 183 LEU A O 1
ATOM 1270 N N . HIS A 1 184 ? 0.133 -9.694 19.149 1.00 76.69 184 HIS A N 1
ATOM 1271 C CA . HIS A 1 184 ? -0.556 -8.648 19.918 1.00 76.69 184 HIS A CA 1
ATOM 1272 C C . HIS A 1 184 ? -2.086 -8.694 19.822 1.00 76.69 184 HIS A C 1
ATOM 1274 O O . HIS A 1 184 ? -2.767 -8.124 20.669 1.00 76.69 184 HIS A O 1
ATOM 1280 N N . GLY A 1 185 ? -2.649 -9.392 18.834 1.00 71.00 185 GLY A N 1
ATOM 1281 C CA . GLY A 1 185 ? -4.091 -9.437 18.617 1.00 71.00 185 GLY A CA 1
ATOM 1282 C C . GLY A 1 185 ? -4.680 -8.075 18.236 1.00 71.00 185 GLY A C 1
ATOM 1283 O O . GLY A 1 185 ? -4.036 -7.253 17.585 1.00 71.00 185 GLY A O 1
ATOM 1284 N N . ARG A 1 186 ? -5.946 -7.857 18.607 1.00 71.38 186 ARG A N 1
ATOM 1285 C CA . ARG A 1 186 ? -6.678 -6.612 18.349 1.00 71.38 186 ARG A CA 1
ATOM 1286 C C . ARG A 1 186 ? -6.633 -5.716 19.584 1.00 71.38 186 ARG A C 1
ATOM 1288 O O . ARG A 1 186 ? -7.129 -6.126 20.627 1.00 71.38 186 ARG A O 1
ATOM 1295 N N . ASP A 1 187 ? -6.140 -4.489 19.426 1.00 70.69 187 ASP A N 1
ATOM 1296 C CA . ASP A 1 187 ? -6.260 -3.426 20.428 1.00 70.69 187 ASP A CA 1
ATOM 1297 C C . ASP A 1 187 ? -7.248 -2.356 19.947 1.00 70.69 187 ASP A C 1
ATOM 1299 O O . ASP A 1 187 ? -7.051 -1.724 18.910 1.00 70.69 187 ASP A O 1
ATOM 1303 N N . ASP A 1 188 ? -8.318 -2.147 20.714 1.00 72.12 188 ASP A N 1
ATOM 1304 C CA . ASP A 1 188 ? -9.394 -1.194 20.402 1.00 72.12 188 ASP A CA 1
ATOM 1305 C C . ASP A 1 188 ? -9.201 0.169 21.094 1.00 72.12 188 ASP A C 1
ATOM 1307 O O . ASP A 1 188 ? -10.147 0.941 21.265 1.00 72.12 188 ASP A O 1
ATOM 1311 N N . THR A 1 189 ? -7.977 0.491 21.523 1.00 79.94 189 THR A N 1
ATOM 1312 C CA . THR A 1 189 ? -7.690 1.757 22.203 1.00 79.94 189 THR A CA 1
ATOM 1313 C C . THR A 1 189 ? -7.946 2.952 21.269 1.00 79.94 189 THR A C 1
ATOM 1315 O O . THR A 1 189 ? -7.369 3.048 20.182 1.00 79.94 189 THR A O 1
ATOM 1318 N N . PRO A 1 190 ? -8.794 3.917 21.673 1.00 78.81 190 PRO A N 1
ATOM 1319 C CA . PRO A 1 190 ? -9.150 5.036 20.812 1.00 78.81 190 PRO A CA 1
ATOM 1320 C C . PRO A 1 190 ? -7.974 6.005 20.653 1.00 78.81 190 PRO A C 1
ATOM 1322 O O . PRO A 1 190 ? -7.544 6.675 21.599 1.00 78.81 190 PRO A O 1
ATOM 1325 N N . VAL A 1 191 ? -7.488 6.100 19.416 1.00 75.88 191 VAL A N 1
ATOM 1326 C CA . VAL A 1 191 ? -6.254 6.802 19.030 1.00 75.88 191 VAL A CA 1
ATOM 1327 C C . VAL A 1 191 ? -6.418 8.336 19.045 1.00 75.88 191 VAL A C 1
ATOM 1329 O O . VAL A 1 191 ? -5.454 9.059 19.278 1.00 75.88 191 VAL A O 1
ATOM 1332 N N . GLY A 1 192 ? -7.646 8.854 18.905 1.00 76.00 192 GLY A N 1
ATOM 1333 C CA . GLY A 1 192 ? -7.919 10.296 18.788 1.00 76.00 192 GLY A CA 1
ATOM 1334 C C . GLY A 1 192 ? -7.352 10.909 17.494 1.00 76.00 192 GLY A C 1
ATOM 1335 O O . GLY A 1 192 ? -6.490 10.320 16.848 1.00 76.00 192 GLY A O 1
ATOM 1336 N N . GLY A 1 193 ? -7.832 12.091 17.090 1.00 73.12 193 GLY A N 1
ATOM 1337 C CA . GLY A 1 193 ? -7.436 12.711 15.811 1.00 73.12 193 GLY A CA 1
ATOM 1338 C C . GLY A 1 193 ? -5.937 13.018 15.720 1.00 73.12 193 GLY A C 1
ATOM 1339 O O . GLY A 1 193 ? -5.270 12.588 14.783 1.00 73.12 193 GLY A O 1
ATOM 1340 N N . VAL A 1 194 ? -5.388 13.688 16.739 1.00 74.75 194 VAL A N 1
ATOM 1341 C CA . VAL A 1 194 ? -3.951 14.016 16.814 1.00 74.75 194 VAL A CA 1
ATOM 1342 C C . VAL A 1 194 ? -3.099 12.748 16.856 1.00 74.75 194 VAL A C 1
ATOM 1344 O O . VAL A 1 194 ? -2.134 12.629 16.107 1.00 74.75 194 VAL A O 1
ATOM 1347 N N . GLY A 1 195 ? -3.488 11.766 17.675 1.00 71.56 195 GLY A N 1
ATOM 1348 C CA . GLY A 1 195 ? -2.778 10.493 17.752 1.00 71.56 195 GLY A CA 1
ATOM 1349 C C . GLY A 1 195 ? -2.772 9.758 16.414 1.00 71.56 195 GLY A C 1
ATOM 1350 O O . GLY A 1 195 ? -1.741 9.223 16.029 1.00 71.56 195 GLY A O 1
ATOM 1351 N N . ALA A 1 196 ? -3.878 9.765 15.666 1.00 69.81 196 ALA A N 1
ATOM 1352 C CA . ALA A 1 196 ? -3.935 9.154 14.340 1.00 69.81 196 ALA A CA 1
ATOM 1353 C C . ALA A 1 196 ? -2.986 9.837 13.341 1.00 69.81 196 ALA A C 1
ATOM 1355 O O . ALA A 1 196 ? -2.268 9.143 12.624 1.00 69.81 196 ALA A O 1
ATOM 1356 N N . VAL A 1 197 ? -2.930 11.175 13.327 1.00 69.50 197 VAL A N 1
ATOM 1357 C CA . VAL A 1 197 ? -2.003 11.933 12.467 1.00 69.50 197 VAL A CA 1
ATOM 1358 C C . VAL A 1 197 ? -0.552 11.603 12.807 1.00 69.50 197 VAL A C 1
ATOM 1360 O O . VAL A 1 197 ? 0.223 11.280 11.912 1.00 69.50 197 VAL A O 1
ATOM 1363 N N . VAL A 1 198 ? -0.189 11.615 14.091 1.00 76.69 198 VAL A N 1
ATOM 1364 C CA . VAL A 1 198 ? 1.177 11.288 14.528 1.00 76.69 198 VAL A CA 1
ATOM 1365 C C . VAL A 1 198 ? 1.546 9.851 14.148 1.00 76.69 198 VAL A C 1
ATOM 1367 O O . VAL A 1 198 ? 2.622 9.623 13.603 1.00 76.69 198 VAL A O 1
ATOM 1370 N N . GLY A 1 199 ? 0.643 8.890 14.356 1.00 70.19 199 GLY A N 1
ATOM 1371 C CA . GLY A 1 199 ? 0.873 7.497 13.968 1.00 70.19 199 GLY A CA 1
ATOM 1372 C C . GLY A 1 199 ? 1.084 7.326 12.466 1.00 70.19 199 GLY A C 1
ATOM 1373 O O . GLY A 1 199 ? 1.985 6.601 12.048 1.00 70.19 199 GLY A O 1
ATOM 1374 N N . LEU A 1 200 ? 0.302 8.039 11.650 1.00 72.56 200 LEU A N 1
ATOM 1375 C CA . LEU A 1 200 ? 0.464 8.055 10.196 1.00 72.56 200 LEU A CA 1
ATOM 1376 C C . LEU A 1 200 ? 1.799 8.674 9.772 1.00 72.56 200 LEU A C 1
ATOM 1378 O O . LEU A 1 200 ? 2.459 8.116 8.901 1.00 72.56 200 LEU A O 1
ATOM 1382 N N . LEU A 1 201 ? 2.224 9.775 10.397 1.00 72.75 201 LEU A N 1
ATOM 1383 C CA . LEU A 1 201 ? 3.519 10.401 10.112 1.00 72.75 201 LEU A CA 1
ATOM 1384 C C . LEU A 1 201 ? 4.688 9.468 10.452 1.00 72.75 201 LEU A C 1
ATOM 1386 O O . LEU A 1 201 ? 5.621 9.344 9.664 1.00 72.75 201 LEU A O 1
ATOM 1390 N N . ILE A 1 202 ? 4.619 8.760 11.583 1.00 76.56 202 ILE A N 1
ATOM 1391 C CA . ILE A 1 202 ? 5.659 7.798 11.973 1.00 76.56 202 ILE A CA 1
ATOM 1392 C C . ILE A 1 202 ? 5.673 6.603 11.018 1.00 76.56 202 ILE A C 1
ATOM 1394 O O . ILE A 1 202 ? 6.747 6.172 10.613 1.00 76.56 202 ILE A O 1
ATOM 1398 N N . ALA A 1 203 ? 4.509 6.084 10.617 1.00 73.19 203 ALA A N 1
ATOM 1399 C CA . ALA A 1 203 ? 4.421 4.990 9.650 1.00 73.19 203 ALA A CA 1
ATOM 1400 C C . ALA A 1 203 ? 4.862 5.406 8.235 1.00 73.19 203 ALA A C 1
ATOM 1402 O O . ALA A 1 203 ? 5.378 4.577 7.484 1.00 73.19 203 ALA A O 1
ATOM 1403 N N . ALA A 1 204 ? 4.697 6.680 7.868 1.00 70.25 204 ALA A N 1
ATOM 1404 C CA . ALA A 1 204 ? 5.090 7.198 6.561 1.00 70.25 204 ALA A CA 1
ATOM 1405 C C . ALA A 1 204 ? 6.602 7.097 6.320 1.00 70.25 204 ALA A C 1
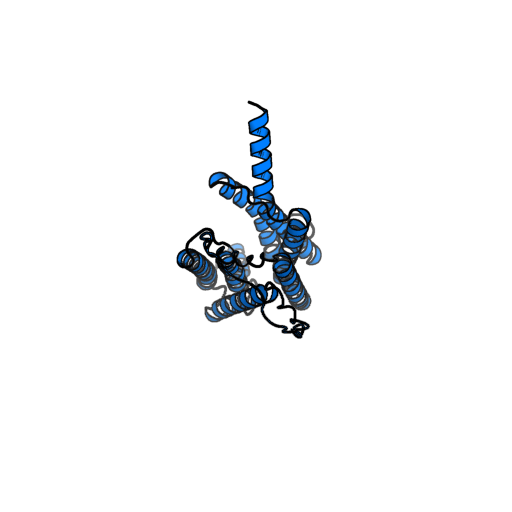ATOM 1407 O O . ALA A 1 204 ? 7.011 6.877 5.185 1.00 70.25 204 ALA A O 1
ATOM 1408 N N . VAL A 1 205 ? 7.428 7.195 7.367 1.00 83.50 205 VAL A N 1
ATOM 1409 C CA . VAL A 1 205 ? 8.892 7.091 7.254 1.00 83.50 205 VAL A CA 1
ATOM 1410 C C . VAL A 1 205 ? 9.332 5.723 6.703 1.00 83.50 205 VAL A C 1
ATOM 1412 O O . VAL A 1 205 ? 9.928 5.691 5.626 1.00 83.50 205 VAL A O 1
ATOM 1415 N N . PRO A 1 206 ? 9.030 4.578 7.347 1.00 80.31 206 PRO A N 1
ATOM 1416 C CA . PRO A 1 206 ? 9.404 3.269 6.819 1.00 80.31 206 PRO A CA 1
ATOM 1417 C C . PRO A 1 206 ? 8.683 2.918 5.503 1.00 80.31 206 PRO A C 1
ATOM 1419 O O . PRO A 1 206 ? 9.282 2.255 4.658 1.00 80.31 206 PRO A O 1
ATOM 1422 N N . PHE A 1 207 ? 7.457 3.407 5.257 1.00 77.69 207 PHE A N 1
ATOM 1423 C CA . PHE A 1 207 ? 6.828 3.283 3.931 1.00 77.69 207 PHE A CA 1
ATOM 1424 C C . PHE A 1 207 ? 7.597 4.048 2.847 1.00 77.69 207 PHE A C 1
ATOM 1426 O O . PHE A 1 207 ? 7.810 3.519 1.757 1.00 77.69 207 PHE A O 1
ATOM 1433 N N . GLY A 1 208 ? 8.045 5.267 3.150 1.00 73.50 208 GLY A N 1
ATOM 1434 C CA . GLY A 1 208 ? 8.863 6.083 2.259 1.00 73.50 208 GLY A CA 1
ATOM 1435 C C . GLY A 1 208 ? 10.206 5.425 1.961 1.00 73.50 208 GLY A C 1
ATOM 1436 O O . GLY A 1 208 ? 10.596 5.346 0.802 1.00 73.50 208 GLY A O 1
ATOM 1437 N N . VAL A 1 209 ? 10.872 4.861 2.975 1.00 82.19 209 VAL A N 1
ATOM 1438 C CA . VAL A 1 209 ? 12.114 4.088 2.790 1.00 82.19 209 VAL A CA 1
ATOM 1439 C C . VAL A 1 209 ? 11.884 2.900 1.857 1.00 82.19 209 VAL A C 1
ATOM 1441 O O . VAL A 1 209 ? 12.669 2.694 0.932 1.00 82.19 209 VAL A O 1
ATOM 1444 N N . ALA A 1 210 ? 10.802 2.143 2.057 1.00 80.19 210 ALA A N 1
ATOM 1445 C CA . ALA A 1 210 ? 10.464 1.010 1.202 1.00 80.19 210 ALA A CA 1
ATOM 1446 C C . ALA A 1 210 ? 10.245 1.441 -0.261 1.00 80.19 210 ALA A C 1
ATOM 1448 O O . ALA A 1 210 ? 10.811 0.835 -1.170 1.00 80.19 210 ALA A O 1
ATOM 1449 N N . ALA A 1 211 ? 9.479 2.515 -0.482 1.00 74.69 211 ALA A N 1
ATOM 1450 C CA . ALA A 1 211 ? 9.183 3.047 -1.812 1.00 74.69 211 ALA A CA 1
ATOM 1451 C C . ALA A 1 211 ? 10.432 3.599 -2.518 1.00 74.69 211 ALA A C 1
ATOM 1453 O O . ALA A 1 211 ? 10.713 3.224 -3.653 1.00 74.69 211 ALA A O 1
ATOM 1454 N N . ILE A 1 212 ? 11.229 4.418 -1.824 1.00 78.88 212 ILE A N 1
ATOM 1455 C CA . ILE A 1 212 ? 12.471 4.984 -2.367 1.00 78.88 212 ILE A CA 1
ATOM 1456 C C . ILE A 1 212 ? 13.448 3.867 -2.732 1.00 78.88 212 ILE A C 1
ATOM 1458 O O . ILE A 1 212 ? 14.021 3.907 -3.815 1.00 78.88 212 ILE A O 1
ATOM 1462 N N . THR A 1 213 ? 13.588 2.845 -1.880 1.00 82.62 213 THR A N 1
ATOM 1463 C CA . THR A 1 213 ? 14.456 1.687 -2.157 1.00 82.62 213 THR A CA 1
ATOM 1464 C C . THR A 1 213 ? 14.000 0.922 -3.398 1.00 82.62 213 THR A C 1
ATOM 1466 O O . THR A 1 213 ? 14.811 0.430 -4.190 1.00 82.62 213 THR A O 1
ATOM 1469 N N . ALA A 1 214 ? 12.684 0.805 -3.575 1.00 78.38 214 ALA A N 1
ATOM 1470 C CA . ALA A 1 214 ? 12.123 0.085 -4.699 1.00 78.38 214 ALA A CA 1
ATOM 1471 C C . ALA A 1 214 ? 12.310 0.823 -6.026 1.00 78.38 214 ALA A C 1
ATOM 1473 O O . ALA A 1 214 ? 12.642 0.182 -7.021 1.00 78.38 214 ALA A O 1
ATOM 1474 N N . GLU A 1 215 ? 12.174 2.145 -6.038 1.00 78.81 215 GLU A N 1
ATOM 1475 C CA . GLU A 1 215 ? 12.283 2.948 -7.260 1.00 78.81 215 GLU A CA 1
ATOM 1476 C C . GLU A 1 215 ? 13.727 3.347 -7.578 1.00 78.81 215 GLU A C 1
ATOM 1478 O O . GLU A 1 215 ? 14.193 3.128 -8.693 1.00 78.81 215 GLU A O 1
ATOM 1483 N N . ASN A 1 216 ? 14.451 3.868 -6.588 1.00 81.12 216 ASN A N 1
ATOM 1484 C CA . ASN A 1 216 ? 15.740 4.540 -6.778 1.00 81.12 216 ASN A CA 1
ATOM 1485 C C . ASN A 1 216 ? 16.946 3.701 -6.334 1.00 81.12 216 ASN A C 1
ATOM 1487 O O . ASN A 1 216 ? 18.080 4.154 -6.458 1.00 81.12 216 ASN A O 1
ATOM 1491 N N . GLY A 1 217 ? 16.712 2.493 -5.813 1.00 79.19 217 GLY A N 1
ATOM 1492 C CA . GLY A 1 217 ? 17.767 1.674 -5.224 1.00 79.19 217 GLY A CA 1
ATOM 1493 C C . GLY A 1 217 ? 18.115 2.095 -3.797 1.00 79.19 217 GLY A C 1
ATOM 1494 O O . GLY A 1 217 ? 17.445 2.925 -3.180 1.00 79.19 217 GLY A O 1
ATOM 1495 N N . VAL A 1 218 ? 19.136 1.463 -3.226 1.00 79.56 218 VAL A N 1
ATOM 1496 C CA . VAL A 1 218 ? 19.512 1.672 -1.822 1.00 79.56 218 VAL A CA 1
ATOM 1497 C C . VAL A 1 218 ? 20.314 2.974 -1.688 1.00 79.56 218 VAL A C 1
ATOM 1499 O O . VAL A 1 218 ? 21.400 3.073 -2.256 1.00 79.56 218 VAL A O 1
ATOM 1502 N N . PRO A 1 219 ? 19.846 3.965 -0.902 1.00 70.00 219 PRO A N 1
ATOM 1503 C CA . PRO A 1 219 ? 20.509 5.271 -0.807 1.00 70.00 219 PRO A CA 1
ATOM 1504 C C . PRO A 1 219 ? 21.860 5.227 -0.075 1.00 70.00 219 PRO A C 1
ATOM 1506 O O . PRO A 1 219 ? 22.654 6.157 -0.183 1.00 70.00 219 PRO A O 1
ATOM 1509 N N . VAL A 1 220 ? 22.124 4.159 0.682 1.00 70.88 220 VAL A N 1
ATOM 1510 C CA . VAL A 1 220 ? 23.360 3.941 1.442 1.00 70.88 220 VAL A CA 1
ATOM 1511 C C . VAL A 1 220 ? 23.779 2.475 1.349 1.00 70.88 220 VAL A C 1
ATOM 1513 O O . VAL A 1 220 ? 23.135 1.603 1.929 1.00 70.88 220 VAL A O 1
ATOM 1516 N N . GLY A 1 221 ? 24.880 2.208 0.644 1.00 75.31 221 GLY A N 1
ATOM 1517 C CA . GLY A 1 221 ? 25.465 0.872 0.504 1.00 75.31 221 GLY A CA 1
ATOM 1518 C C . GLY A 1 221 ? 25.396 0.308 -0.921 1.00 75.31 221 GLY A C 1
ATOM 1519 O O . GLY A 1 221 ? 25.055 1.028 -1.857 1.00 75.31 221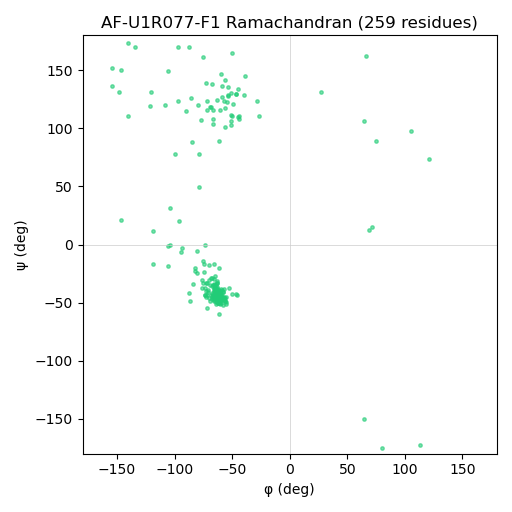 GLY A O 1
ATOM 1520 N N . PRO A 1 222 ? 25.771 -0.970 -1.108 1.00 78.44 222 PRO A N 1
ATOM 1521 C CA . PRO A 1 222 ? 25.776 -1.599 -2.422 1.00 78.44 222 PRO A CA 1
ATOM 1522 C C . PRO A 1 222 ? 24.349 -1.784 -2.951 1.00 78.44 222 PRO A C 1
ATOM 1524 O O . PRO A 1 222 ? 23.553 -2.531 -2.374 1.00 78.44 222 PRO A O 1
ATOM 1527 N N . ASP A 1 223 ? 24.049 -1.145 -4.083 1.00 80.50 223 ASP A N 1
ATOM 1528 C CA . ASP A 1 223 ? 22.761 -1.274 -4.763 1.00 80.50 223 ASP A CA 1
ATOM 1529 C C . ASP A 1 223 ? 22.692 -2.576 -5.570 1.00 80.50 223 ASP A C 1
ATOM 1531 O O . ASP A 1 223 ? 22.880 -2.623 -6.784 1.00 80.50 223 ASP A O 1
ATOM 1535 N N . THR A 1 224 ? 22.469 -3.680 -4.862 1.00 85.88 224 THR A N 1
ATOM 1536 C CA . THR A 1 224 ? 22.226 -4.989 -5.477 1.00 85.88 224 THR A CA 1
ATOM 1537 C C . THR A 1 224 ? 20.751 -5.349 -5.366 1.00 85.88 224 THR A C 1
ATOM 1539 O O . THR A 1 224 ? 20.092 -5.005 -4.383 1.00 85.88 224 THR A O 1
ATOM 1542 N N . LEU A 1 225 ? 20.233 -6.105 -6.341 1.00 84.44 225 LEU A N 1
ATOM 1543 C CA . LEU A 1 225 ? 18.849 -6.598 -6.327 1.00 84.44 225 LEU A CA 1
ATOM 1544 C C . LEU A 1 225 ? 18.502 -7.273 -4.992 1.00 84.44 225 LEU A C 1
ATOM 1546 O O . LEU A 1 225 ? 17.440 -7.015 -4.429 1.00 84.44 225 LEU A O 1
ATOM 1550 N N . GLY A 1 226 ? 19.418 -8.087 -4.454 1.00 85.19 226 GLY A N 1
ATOM 1551 C CA . GLY A 1 226 ? 19.235 -8.752 -3.164 1.00 85.19 226 GLY A CA 1
ATOM 1552 C C . GLY A 1 226 ? 19.065 -7.767 -2.006 1.00 85.19 226 GLY A C 1
ATOM 1553 O O . GLY A 1 226 ? 18.133 -7.909 -1.215 1.00 85.19 226 GLY A O 1
ATOM 1554 N N . VAL A 1 227 ? 19.909 -6.734 -1.929 1.00 86.31 227 VAL A N 1
ATOM 1555 C CA . VAL A 1 227 ? 19.812 -5.716 -0.870 1.00 86.31 227 VAL A CA 1
ATOM 1556 C C . VAL A 1 227 ? 18.530 -4.894 -1.025 1.00 86.31 227 VAL A C 1
ATOM 1558 O O . VAL A 1 227 ? 17.821 -4.709 -0.037 1.00 86.31 227 VAL A O 1
ATOM 1561 N N . ARG A 1 228 ? 18.164 -4.477 -2.246 1.00 87.06 228 ARG A N 1
ATOM 1562 C CA . ARG A 1 228 ? 16.913 -3.737 -2.508 1.00 87.06 228 ARG A CA 1
ATOM 1563 C C . ARG A 1 228 ? 15.681 -4.506 -2.040 1.00 87.06 228 ARG A C 1
ATOM 1565 O O . ARG A 1 228 ? 14.841 -3.949 -1.339 1.00 87.06 228 ARG A O 1
ATOM 1572 N N . VAL A 1 229 ? 15.595 -5.791 -2.391 1.00 88.88 229 VAL A N 1
ATOM 1573 C CA . VAL A 1 229 ? 14.489 -6.681 -2.003 1.00 88.88 229 VAL A CA 1
ATOM 1574 C C . VAL A 1 229 ? 14.389 -6.802 -0.483 1.00 88.88 229 VAL A C 1
ATOM 1576 O O . VAL A 1 229 ? 13.306 -6.636 0.079 1.00 88.88 229 VAL A O 1
ATOM 1579 N N . VAL A 1 230 ? 15.511 -7.051 0.198 1.00 90.62 230 VAL A N 1
ATOM 1580 C CA . VAL A 1 230 ? 15.532 -7.221 1.658 1.00 90.62 230 VAL A CA 1
ATOM 1581 C C . VAL A 1 230 ? 15.156 -5.924 2.373 1.00 90.62 230 VAL A C 1
ATOM 1583 O O . VAL A 1 230 ? 14.283 -5.935 3.240 1.00 90.62 230 VAL A O 1
ATOM 1586 N N . VAL A 1 231 ? 15.771 -4.800 1.998 1.00 89.69 231 VAL A N 1
ATOM 1587 C CA . VAL A 1 231 ? 15.521 -3.499 2.634 1.00 89.69 231 VAL A CA 1
ATOM 1588 C C . VAL A 1 231 ? 14.070 -3.062 2.424 1.00 89.69 231 VAL A C 1
ATOM 1590 O O . VAL A 1 231 ? 13.410 -2.678 3.391 1.00 89.69 231 VAL A O 1
ATOM 1593 N N . ALA A 1 232 ? 13.537 -3.190 1.204 1.00 87.00 232 ALA A N 1
ATOM 1594 C CA . ALA A 1 232 ? 12.151 -2.839 0.903 1.00 87.00 232 ALA A CA 1
ATOM 1595 C C . ALA A 1 232 ? 11.148 -3.697 1.696 1.00 87.00 232 ALA A C 1
ATOM 1597 O O . ALA A 1 23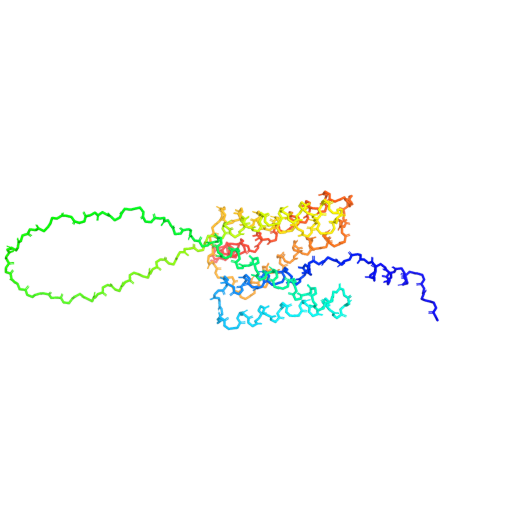2 ? 10.192 -3.162 2.264 1.00 87.00 232 ALA A O 1
ATOM 1598 N N . ALA A 1 233 ? 11.383 -5.011 1.801 1.00 87.62 233 ALA A N 1
ATOM 1599 C CA . ALA A 1 233 ? 10.532 -5.907 2.582 1.00 87.62 233 ALA A CA 1
ATOM 1600 C C . ALA A 1 233 ? 10.563 -5.584 4.085 1.00 87.62 233 ALA A C 1
ATOM 1602 O O . ALA A 1 233 ? 9.513 -5.486 4.724 1.00 87.62 233 ALA A O 1
ATOM 1603 N N . LEU A 1 234 ? 11.751 -5.389 4.663 1.00 91.38 234 LEU A N 1
ATOM 1604 C CA . LEU A 1 234 ? 11.887 -5.085 6.088 1.00 91.38 234 LEU A CA 1
ATOM 1605 C C . LEU A 1 234 ? 11.243 -3.743 6.438 1.00 91.38 234 LEU A C 1
ATOM 1607 O O . LEU A 1 234 ? 10.463 -3.672 7.388 1.00 91.38 234 LEU A O 1
ATOM 1611 N N . ALA A 1 235 ? 11.508 -2.703 5.646 1.00 88.50 235 ALA A N 1
ATOM 1612 C CA . ALA A 1 235 ? 10.924 -1.383 5.850 1.00 88.50 235 ALA A CA 1
ATOM 1613 C C . ALA A 1 235 ? 9.387 -1.434 5.779 1.00 88.50 235 ALA A C 1
ATOM 1615 O O . ALA A 1 235 ? 8.708 -0.920 6.668 1.00 88.50 235 ALA A O 1
ATOM 1616 N N . ALA A 1 236 ? 8.822 -2.149 4.801 1.00 86.44 236 ALA A N 1
ATOM 1617 C CA . ALA A 1 236 ? 7.377 -2.344 4.698 1.00 86.44 236 ALA A CA 1
ATOM 1618 C C . ALA A 1 236 ? 6.789 -3.101 5.901 1.00 86.44 236 ALA A C 1
ATOM 1620 O O . ALA A 1 236 ? 5.745 -2.719 6.434 1.00 86.44 236 ALA A O 1
ATOM 1621 N N . GLY A 1 237 ? 7.468 -4.156 6.361 1.00 84.25 237 GLY A N 1
ATOM 1622 C CA . GLY A 1 237 ? 7.059 -4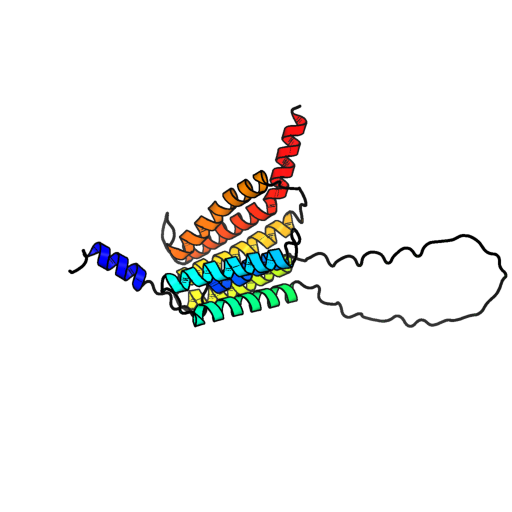.918 7.540 1.00 84.25 237 GLY A CA 1
ATOM 1623 C C . GLY A 1 237 ? 7.041 -4.064 8.808 1.00 84.25 237 GLY A C 1
ATOM 1624 O O . GLY A 1 237 ? 6.058 -4.093 9.552 1.00 84.25 237 GLY A O 1
ATOM 1625 N N . VAL A 1 238 ? 8.081 -3.250 9.016 1.00 88.12 238 VAL A N 1
ATOM 1626 C CA . VAL A 1 238 ? 8.167 -2.289 10.127 1.00 88.12 238 VAL A CA 1
ATOM 1627 C C . VAL A 1 238 ? 7.046 -1.256 10.042 1.00 88.12 238 VAL A C 1
ATOM 1629 O O . VAL A 1 238 ? 6.397 -0.983 11.049 1.00 88.12 238 VAL A O 1
ATOM 1632 N N . ALA A 1 239 ? 6.763 -0.722 8.853 1.00 80.81 239 ALA A N 1
ATOM 1633 C CA . ALA A 1 239 ? 5.691 0.249 8.663 1.00 80.81 239 ALA A CA 1
ATOM 1634 C C . ALA A 1 239 ? 4.323 -0.308 9.085 1.00 80.81 239 ALA A C 1
ATOM 1636 O O . ALA A 1 239 ? 3.575 0.342 9.818 1.00 80.81 239 ALA A O 1
ATOM 1637 N N . VAL A 1 240 ? 4.018 -1.547 8.688 1.00 82.81 240 VAL A N 1
ATOM 1638 C CA . VAL A 1 240 ? 2.782 -2.233 9.090 1.00 82.81 240 VAL A CA 1
ATOM 1639 C C . VAL A 1 240 ? 2.746 -2.480 10.600 1.00 82.81 240 VAL A C 1
ATOM 1641 O O . VAL A 1 240 ? 1.702 -2.289 11.224 1.00 82.81 240 VAL A O 1
ATOM 1644 N N . TRP A 1 241 ? 3.875 -2.846 11.210 1.00 83.62 241 TRP A N 1
ATOM 1645 C CA . TRP A 1 241 ? 3.988 -2.995 12.664 1.00 83.62 241 TRP A CA 1
ATOM 1646 C C . TRP A 1 241 ? 3.691 -1.699 13.414 1.00 83.62 241 TRP A C 1
ATOM 1648 O O . TRP A 1 241 ? 2.919 -1.719 14.372 1.00 83.62 241 TRP A O 1
ATOM 1658 N N . VAL A 1 242 ? 4.253 -0.575 12.959 1.00 83.31 242 VAL A N 1
ATOM 1659 C CA . VAL A 1 242 ? 3.973 0.745 13.538 1.00 83.31 242 VAL A CA 1
ATOM 1660 C C . VAL A 1 242 ? 2.472 1.005 13.524 1.00 83.31 242 VAL A C 1
ATOM 1662 O O . VAL A 1 242 ? 1.914 1.318 14.569 1.00 83.31 242 VAL A O 1
ATOM 1665 N N . VAL A 1 243 ? 1.803 0.807 12.383 1.00 81.12 243 VAL A N 1
ATOM 1666 C CA . VAL A 1 243 ? 0.354 1.039 12.254 1.00 81.12 243 VAL A CA 1
ATOM 1667 C C . VAL A 1 243 ? -0.456 0.140 13.188 1.00 81.12 243 VAL A C 1
ATOM 1669 O O . VAL A 1 243 ? -1.370 0.619 13.858 1.00 81.12 243 VAL A O 1
ATOM 1672 N N . LEU A 1 244 ? -0.135 -1.154 13.246 1.00 81.38 244 LEU A N 1
ATOM 1673 C CA . LEU A 1 244 ? -0.910 -2.126 14.021 1.00 81.38 244 LEU A CA 1
ATOM 1674 C C . LEU A 1 244 ? -0.727 -1.971 15.534 1.00 81.38 244 LEU A C 1
ATOM 1676 O O . LEU A 1 244 ? -1.678 -2.195 16.277 1.00 81.38 244 LEU A O 1
ATOM 1680 N N . LEU A 1 245 ? 0.460 -1.571 15.994 1.00 86.31 245 LEU A N 1
ATOM 1681 C CA . LEU A 1 245 ? 0.762 -1.415 17.423 1.00 86.31 245 LEU A CA 1
ATOM 1682 C C . LEU A 1 245 ? 0.557 0.007 17.946 1.00 86.31 245 LEU A C 1
ATOM 1684 O O . LEU A 1 245 ? 0.666 0.252 19.152 1.00 86.31 245 LEU A O 1
ATOM 1688 N N . TRP A 1 246 ? 0.264 0.952 17.054 1.00 87.81 246 TRP A N 1
ATOM 1689 C CA . TRP A 1 246 ? 0.039 2.347 17.403 1.00 87.81 246 TRP A CA 1
ATOM 1690 C C . TRP A 1 246 ? -1.052 2.551 18.468 1.00 87.81 246 TRP A C 1
ATOM 1692 O O . TRP A 1 246 ? -0.804 3.279 19.437 1.00 87.81 246 TRP A O 1
ATOM 1702 N N . PRO A 1 247 ? -2.223 1.882 18.390 1.00 83.31 247 PRO A N 1
ATOM 1703 C CA . PRO A 1 247 ? -3.235 1.990 19.436 1.00 83.31 247 PRO A CA 1
ATOM 1704 C C . PRO A 1 247 ? -2.689 1.552 20.805 1.00 83.31 247 PRO A C 1
ATOM 1706 O O . PRO A 1 247 ? -2.887 2.246 21.812 1.00 83.31 247 PRO A O 1
ATOM 1709 N N . SER A 1 248 ? -1.957 0.437 20.859 1.00 86.81 248 SER A N 1
ATOM 1710 C CA . SER A 1 248 ? -1.346 -0.091 22.084 1.00 86.81 248 SER A CA 1
ATOM 1711 C C . SER A 1 248 ? -0.347 0.897 22.687 1.00 86.81 248 SER A C 1
ATOM 1713 O O . SER A 1 248 ? -0.308 1.092 23.906 1.00 86.81 248 SER A O 1
ATOM 1715 N N . ALA A 1 249 ? 0.454 1.546 21.835 1.00 86.50 249 ALA A N 1
ATOM 1716 C CA . ALA A 1 249 ? 1.424 2.555 22.241 1.00 86.50 249 ALA A CA 1
ATOM 1717 C C . ALA A 1 249 ? 0.739 3.761 22.900 1.00 86.50 249 ALA A C 1
ATOM 1719 O O . ALA A 1 249 ? 1.118 4.141 24.007 1.00 86.50 249 ALA A O 1
ATOM 1720 N N . ILE A 1 250 ? -0.328 4.293 22.294 1.00 85.88 250 ILE A N 1
ATOM 1721 C CA . ILE A 1 250 ? -1.113 5.384 22.895 1.00 85.88 250 ILE A CA 1
ATOM 1722 C C . ILE A 1 250 ? -1.726 4.963 24.230 1.00 85.88 250 ILE A C 1
ATOM 1724 O O . ILE A 1 250 ? -1.692 5.730 25.194 1.00 85.88 250 ILE A O 1
ATOM 1728 N N . GLY A 1 251 ? -2.263 3.744 24.312 1.00 84.69 251 GLY A N 1
ATOM 1729 C CA . GLY A 1 251 ? -2.820 3.215 25.555 1.00 84.69 251 GLY A CA 1
ATOM 1730 C C . GLY A 1 251 ? -1.793 3.186 26.691 1.00 84.69 251 GLY A C 1
ATOM 1731 O O 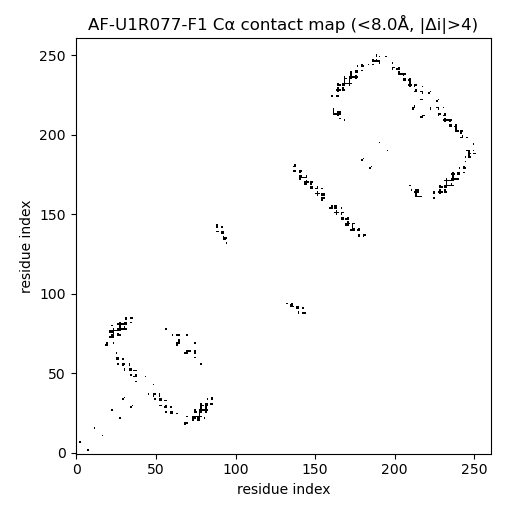. GLY A 1 251 ? -2.116 3.543 27.822 1.00 84.69 251 GLY A O 1
ATOM 1732 N N . ARG A 1 252 ? -0.543 2.808 26.394 1.00 87.94 252 ARG A N 1
ATOM 1733 C CA . ARG A 1 252 ? 0.564 2.841 27.364 1.00 87.94 252 ARG A CA 1
ATOM 1734 C C . ARG A 1 252 ? 0.945 4.266 27.763 1.00 87.94 252 ARG A C 1
ATOM 1736 O O . ARG A 1 252 ? 1.070 4.528 28.953 1.00 87.94 252 ARG A O 1
ATOM 1743 N N . LEU A 1 253 ? 1.066 5.182 26.801 1.00 87.94 253 LEU A N 1
ATOM 1744 C CA . LEU A 1 253 ? 1.423 6.580 27.073 1.00 87.94 253 LEU A CA 1
ATOM 1745 C C . LEU A 1 253 ? 0.400 7.272 27.983 1.00 87.94 253 LEU A C 1
ATOM 1747 O O . LEU A 1 253 ? 0.786 7.950 28.929 1.00 87.94 253 LEU A O 1
ATOM 1751 N N . ARG A 1 254 ? -0.902 7.046 27.757 1.00 86.75 254 ARG A N 1
ATOM 1752 C CA . ARG A 1 254 ? -1.955 7.603 28.625 1.00 86.75 254 ARG A CA 1
ATOM 1753 C C . ARG A 1 254 ? -1.889 7.057 30.051 1.00 86.75 254 ARG A C 1
ATOM 1755 O O . ARG A 1 254 ? -2.066 7.823 30.989 1.00 86.75 254 ARG A O 1
ATOM 1762 N N . ARG A 1 255 ? -1.602 5.759 30.214 1.00 87.81 255 ARG A N 1
ATOM 1763 C CA . ARG A 1 255 ? -1.465 5.129 31.538 1.00 87.81 255 ARG A CA 1
ATOM 1764 C C . ARG A 1 255 ? -0.292 5.694 32.342 1.00 87.81 255 ARG A C 1
ATOM 1766 O O . ARG A 1 255 ? -0.443 5.900 33.538 1.00 87.81 255 ARG A O 1
ATOM 1773 N N . LEU A 1 256 ? 0.837 5.973 31.690 1.00 88.44 256 LEU A N 1
ATOM 1774 C CA . LEU A 1 256 ? 2.001 6.590 32.339 1.00 88.44 256 LEU A CA 1
ATOM 1775 C C . LEU A 1 256 ? 1.728 8.038 32.767 1.00 88.44 256 LEU A C 1
ATOM 1777 O O . LEU A 1 256 ? 2.190 8.455 33.823 1.00 88.44 256 LEU A O 1
ATOM 1781 N N . GLY A 1 257 ? 0.950 8.782 31.974 1.00 80.31 257 GLY A N 1
ATOM 1782 C CA . GLY A 1 257 ? 0.519 10.133 32.337 1.00 80.31 257 GLY A CA 1
ATOM 1783 C C . GLY A 1 257 ? -0.398 10.158 33.562 1.00 80.31 257 GLY A C 1
ATOM 1784 O O . GLY A 1 257 ? -0.239 11.018 34.414 1.00 80.31 257 GLY A O 1
ATOM 1785 N N . SER A 1 258 ? -1.303 9.182 33.697 1.00 79.69 258 SER A N 1
ATOM 1786 C CA . SER A 1 258 ? -2.252 9.121 34.822 1.00 79.69 258 SER A CA 1
ATOM 1787 C C . SER A 1 258 ? -1.658 8.666 36.159 1.00 79.69 258 SER A C 1
ATOM 1789 O O . SER A 1 258 ? -2.322 8.780 37.177 1.00 79.69 258 SER A O 1
ATOM 1791 N N . THR A 1 259 ? -0.451 8.093 36.172 1.00 73.50 259 THR A N 1
ATOM 1792 C CA . THR A 1 259 ? 0.231 7.661 37.410 1.00 73.50 259 THR A CA 1
ATOM 1793 C C . THR A 1 259 ? 1.179 8.720 37.979 1.00 73.50 259 THR A C 1
ATOM 1795 O O . THR A 1 259 ? 1.827 8.464 38.989 1.00 73.50 259 THR A O 1
ATOM 1798 N N . GLY A 1 260 ? 1.325 9.857 37.291 1.00 58.72 260 GLY A N 1
ATOM 1799 C CA . GLY A 1 260 ? 2.182 10.973 37.697 1.00 58.72 260 GLY A CA 1
ATOM 1800 C C . GLY A 1 260 ? 1.433 12.179 38.275 1.00 58.72 260 GLY A C 1
ATOM 1801 O O . GLY A 1 260 ? 2.096 13.152 38.626 1.00 58.72 260 GLY A O 1
ATOM 1802 N N . GLU A 1 261 ? 0.099 12.119 38.353 1.00 49.69 261 GLU A N 1
ATOM 1803 C CA . GLU A 1 261 ? -0.768 13.053 39.098 1.00 49.69 261 GLU A CA 1
ATOM 1804 C C . GLU A 1 261 ? -1.207 12.417 40.422 1.00 49.69 261 GLU A C 1
ATOM 1806 O O . GLU A 1 261 ? -1.277 13.158 41.428 1.00 49.69 261 GLU A O 1
#

Secondary structure (DSSP, 8-state):
-PPPHHHHHHHHHHHSS----SS-HHHHHHHHHHHHHHHH--SS-HHHHHHHHHHHHHHHHHHHHHTTSS-HHHHHHHHHHHHHHHHHHHHHTSPP----------------------------------------HHHHHHHHHHHHHHHHHHHHHTT-HHHHHHHHHHHHHHHHHHHHHHHH--------HHHHHHHHHHHHHHHHHHHHHHHH--SSS---HHHHHHHHHHHHHHHHHHHHHHHHHHHHHHHHHHT--

Mean predicted aligned error: 15.31 Å

Solvent-accessible surface area (backbone atoms only — not comparable to full-atom values): 14256 Å² total; per-residue (Å²): 134,84,66,58,66,71,59,47,50,50,50,43,50,68,74,63,54,90,58,89,57,83,50,25,62,67,19,17,50,38,26,27,52,34,49,43,48,44,69,72,56,82,87,60,58,74,66,58,40,46,51,51,27,49,51,51,30,51,50,58,33,45,53,37,42,75,70,67,65,40,55,70,66,33,30,51,50,7,29,52,51,14,43,51,52,41,52,50,38,58,58,65,32,44,78,75,79,70,78,83,76,71,83,77,81,89,78,84,88,83,85,91,85,84,87,88,81,93,76,81,93,71,79,78,77,67,77,70,74,75,77,69,76,74,83,45,61,58,45,37,20,50,46,39,26,54,52,16,50,54,46,24,52,56,22,51,75,69,69,34,53,43,52,20,7,52,22,21,25,41,26,18,28,13,50,27,39,34,52,45,40,74,76,66,57,86,68,86,47,84,52,56,73,68,48,47,53,53,46,49,56,59,25,44,51,32,42,48,52,16,51,45,20,13,75,76,36,44,95,78,68,78,74,39,63,70,50,21,26,51,52,5,11,51,25,20,12,50,19,37,35,47,59,71,46,40,29,54,50,53,52,51,55,53,54,58,58,67,74,75,116